Protein 6WQB (pdb70)

Foldseek 3Di:
DKDKDFFQAQDPVRVVLVVVQQVQCCVVQVFFFDDDVVRRHDRHPDRFKMFMDDPRHTFKIKGWDCPDQQEIEMGIGGRPVCPPVCPVVVRCVVCVVVNVVSNHFKYKYKGAPDPCVVVCVVLDWAWDWKKFKKKFQDLDADDDPDDQKDKDWDALVCLVVVVVQCVQFPVVPDPCSVVVVVQRPDVQKTKMWIDGPNHTFWIKMWGDDPQEIEIDPTTGHPVPPDPCRSLSRVSVVSVVVSVVRRRMYIYMDIGRDCPVCCSVVVRRMDGPHMIIMIMDTVVSVVVVSD

Secondary structure (DSSP, 8-state):
-EEEEEESS--HHHHHHHHHHHHHHHHHHSS-----HHHHTS--SS--EEEEEETTEEEEEEEEE--SSSEEEEEEEE-GGG-SSSHHHHHHHHHHHHHHHTT--EEEEEEESSTTHHHHHHTT-EEEEEEEEEEE---PPPP-SS---EEEE--GGGHHHHHHHHHHH-TT---HHHHHHHHTT-TTEEEEEEEETTEEEEEEEEEE-SSEEEEEEEEE-GGG-SSSHHHHHHHHHHHHHHHTT-SEEEEEEEESSGGGGHHHHTTT-EEEEEEEEEEEEHHHHHHHT-

Structure (mmCIF, N/CA/C/O backbone):
data_6WQB
#
_entry.id   6WQB
#
_cell.length_a   170.586
_cell.length_b   36.427
_cell.length_c   59.343
_cell.angle_alpha   90.000
_cell.angle_beta   90.000
_cell.angle_gamma   90.000
#
_symmetry.space_group_name_H-M   'P 21 21 2'
#
loop_
_entity.id
_entity.type
_entity.pdbx_description
1 polymer 'N-terminal acetyltransferase, GNAT family'
2 non-polymer 'ACETYL COENZYME *A'
3 water water
#
loop_
_atom_site.group_PDB
_atom_site.id
_atom_site.type_symbol
_atom_site.label_atom_id
_atom_site.label_alt_id
_atom_site.label_comp_id
_atom_site.label_asym_id
_atom_site.label_entity_id
_atom_site.label_seq_id
_atom_site.pdbx_PDB_ins_code
_atom_site.Cartn_x
_atom_site.Cartn_y
_atom_site.Cartn_z
_atom_site.occupancy
_atom_site.B_iso_or_equiv
_atom_site.auth_seq_id
_atom_site.auth_comp_id
_atom_site.auth_asym_id
_atom_site.auth_a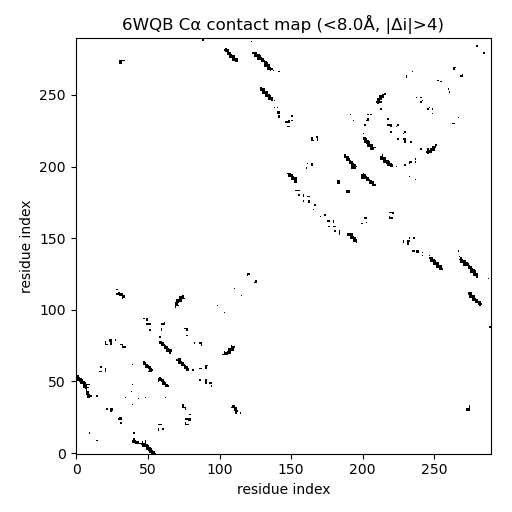tom_id
_atom_site.pdbx_PDB_model_num
ATOM 1 N N . GLN A 1 1 ? 89.21200 44.35200 47.33600 1.000 50.98798 -1 GLN A N 1
ATOM 2 C CA . GLN A 1 1 ? 88.73700 45.49500 46.59900 1.000 51.13623 -1 GLN A CA 1
ATOM 3 C C . GLN A 1 1 ? 87.62700 45.05800 45.60200 1.000 44.78700 -1 GLN A C 1
ATOM 4 O O . GLN A 1 1 ? 86.71200 45.80500 45.37000 1.000 41.37332 -1 GLN A O 1
ATOM 10 N N . GLY A 1 2 ? 87.65200 43.85600 45.01300 1.000 42.30360 0 GLY A N 1
ATOM 11 C CA . GLY A 1 2 ? 86.50000 43.42100 44.22000 1.000 37.13279 0 GLY A CA 1
ATOM 12 C C . GLY A 1 2 ? 86.41400 41.89600 44.43900 1.000 36.18532 0 GLY A C 1
ATOM 13 O O . GLY A 1 2 ? 87.46500 41.27500 44.42500 1.000 38.15396 0 GLY A O 1
ATOM 14 N N . MET A 1 3 ? 85.23900 41.32200 44.67100 1.000 33.65865 1 MET A N 1
ATOM 15 C CA . MET A 1 3 ? 85.15500 39.88200 44.99300 1.000 33.85078 1 MET A CA 1
ATOM 16 C C . MET A 1 3 ? 83.93500 39.31700 44.30000 1.000 30.63426 1 MET A C 1
ATOM 17 O O . MET A 1 3 ? 82.85500 39.91200 44.36200 1.000 28.86546 1 MET A O 1
ATOM 22 N N . ILE A 1 4 ? 84.08000 38.18400 43.61800 1.000 31.57209 2 ILE A N 1
ATOM 23 C CA . ILE A 1 4 ? 82.92200 37.55900 43.00700 1.000 31.52103 2 ILE A CA 1
ATOM 24 C C . ILE A 1 4 ? 82.81100 36.19300 43.63200 1.000 28.80258 2 ILE A C 1
ATOM 25 O O . ILE A 1 4 ? 83.79000 35.44200 43.62700 1.000 30.68003 2 ILE A O 1
ATOM 30 N N . ILE A 1 5 ? 81.65000 35.90700 44.23200 1.000 29.40253 3 ILE A N 1
ATOM 31 C CA . ILE A 1 5 ? 81.37900 34.59300 44.83200 1.000 29.78872 3 ILE A CA 1
ATOM 32 C C . ILE A 1 5 ? 80.31800 33.89100 44.00000 1.000 26.50731 3 ILE A C 1
ATOM 33 O O . ILE A 1 5 ? 79.31300 34.49200 43.65600 1.000 27.91529 3 ILE A O 1
ATOM 38 N N . CYS A 1 6 ? 80.51900 32.60100 43.75700 1.000 27.16920 4 CYS A N 1
ATOM 39 C CA . CYS A 1 6 ? 79.53200 31.78300 43.07000 1.000 35.48672 4 CYS A CA 1
ATOM 40 C C . CYS A 1 6 ? 79.25200 30.60800 44.00700 1.000 32.34004 4 CYS A C 1
ATOM 41 O O . CYS A 1 6 ? 80.18800 29.92600 44.42400 1.000 34.87503 4 CYS A O 1
ATOM 44 N N . ASN A 1 7 ? 77.98900 30.35500 44.34600 1.000 29.61962 5 ASN A N 1
ATOM 45 C CA . ASN A 1 7 ? 77.70200 29.24000 45.23400 1.000 31.14895 5 ASN A CA 1
ATOM 46 C C . ASN A 1 7 ? 76.34500 28.62300 44.87100 1.000 29.24185 5 ASN A C 1
ATOM 47 O O . ASN A 1 7 ? 75.60000 29.14900 44.04400 1.000 25.23883 5 ASN A O 1
ATOM 52 N N . ASN A 1 8 ? 76.02200 27.50600 45.51100 1.000 30.62027 6 ASN A N 1
ATOM 53 C CA . ASN A 1 8 ? 74.75700 26.84600 45.20200 1.000 31.15152 6 ASN A CA 1
ATOM 54 C C . ASN A 1 8 ? 73.73600 27.01400 46.31700 1.000 32.00311 6 ASN A C 1
ATOM 55 O O . ASN A 1 8 ? 72.71700 26.30700 46.33300 1.000 29.89856 6 ASN A O 1
ATOM 60 N N . GLN A 1 9 ? 73.96400 27.96300 47.24200 1.000 29.24454 7 GLN A N 1
ATOM 61 C CA . GLN A 1 9 ? 73.09000 28.14600 48.39100 1.000 28.52965 7 GLN A CA 1
ATOM 62 C C . GLN A 1 9 ? 73.46400 29.44900 49.08000 1.000 30.05263 7 GLN A C 1
ATOM 63 O O . GLN A 1 9 ? 74.61300 29.63100 49.49800 1.000 30.89249 7 GLN A O 1
ATOM 69 N N . ILE A 1 10 ? 72.50000 30.34600 49.17600 1.000 26.23102 8 ILE A N 1
ATOM 70 C CA . ILE A 1 10 ? 72.64500 31.60800 49.88900 1.000 29.45548 8 ILE A CA 1
ATOM 71 C C . ILE A 1 10 ? 72.58700 31.32100 51.38800 1.000 34.18681 8 ILE A C 1
ATOM 72 O O . ILE A 1 10 ? 71.63900 30.68600 51.86400 1.000 33.91328 8 ILE A O 1
ATOM 77 N N . ASP A 1 11 ? 73.58700 31.78700 52.14700 1.000 35.84246 9 ASP A N 1
ATOM 78 C CA . ASP A 1 11 ? 73.53600 31.61700 53.59500 1.000 41.11430 9 ASP A CA 1
ATOM 79 C C . ASP A 1 11 ? 72.83700 32.82300 54.24800 1.000 41.78364 9 ASP A C 1
ATOM 80 O O . ASP A 1 11 ? 72.41700 33.77400 53.57500 1.000 38.08800 9 ASP A O 1
ATOM 85 N N . ASP A 1 12 ? 72.71700 32.80100 55.58300 1.000 44.44648 10 ASP A N 1
ATOM 86 C CA . ASP A 1 12 ? 71.88200 33.79700 56.26700 1.000 46.55720 10 ASP A CA 1
ATOM 87 C C . ASP A 1 12 ? 72.42500 35.21600 56.11500 1.000 44.28408 10 ASP A C 1
ATOM 88 O O . ASP A 1 12 ? 71.64800 36.15400 55.91900 1.000 43.49839 10 ASP A O 1
ATOM 93 N N . ASP A 1 13 ? 73.74600 35.39200 56.25100 1.000 45.20147 11 ASP A N 1
ATOM 94 C CA . ASP A 1 13 ? 74.35600 36.70900 56.09700 1.000 43.08653 11 ASP A CA 1
ATOM 95 C C . ASP A 1 13 ? 74.27700 37.19000 54.65400 1.000 37.00543 11 ASP A C 1
ATOM 96 O O . ASP A 1 13 ? 74.06600 38.37300 54.40500 1.000 36.13221 11 ASP A O 1
ATOM 101 N N . GLN A 1 14 ? 74.41600 36.28800 53.68200 1.000 33.31285 12 GLN A N 1
ATOM 102 C CA . GLN A 1 14 ? 74.23800 36.68900 52.29200 1.000 29.18323 12 GLN A CA 1
ATOM 103 C C . GLN A 1 14 ? 72.80100 37.09900 52.00800 1.000 30.45403 12 GLN A C 1
ATOM 104 O O . GLN A 1 14 ? 72.55800 38.07700 51.26200 1.000 28.85375 12 GLN A O 1
ATOM 110 N N . LEU A 1 15 ? 71.82900 36.34800 52.54000 1.000 29.04895 13 LEU A N 1
ATOM 111 C CA . LEU A 1 15 ? 70.43900 36.68900 52.26300 1.000 31.67606 13 LEU A CA 1
ATOM 112 C C . LEU A 1 15 ? 70.12000 38.09600 52.77000 1.000 30.79797 13 LEU A C 1
ATOM 113 O O . LEU A 1 15 ? 69.43500 38.86100 52.09000 1.000 29.38232 13 LEU A O 1
ATOM 118 N N . LYS A 1 16 ? 70.57700 38.43500 53.96700 1.000 33.81198 14 LYS A N 1
ATOM 119 C CA . LYS A 1 16 ? 70.36300 39.79700 54.47400 1.000 37.05908 14 LYS A CA 1
ATOM 120 C C . LYS A 1 16 ? 71.02900 40.84900 53.58900 1.000 32.98112 14 LYS A C 1
ATOM 121 O O . LYS A 1 16 ? 70.45000 41.91900 53.35100 1.000 31.35055 14 LYS A O 1
ATOM 127 N N . ALA A 1 17 ? 72.23700 40.57200 53.08300 1.000 31.28590 15 ALA A N 1
ATOM 128 C CA . ALA A 1 17 ? 72.89900 41.54000 52.20000 1.000 30.80978 15 ALA A CA 1
ATOM 129 C C . ALA A 1 17 ? 72.14500 41.69900 50.87700 1.000 29.27218 15 ALA A C 1
ATOM 130 O O . ALA A 1 17 ? 72.01000 42.81900 50.35200 1.000 28.07000 15 ALA A O 1
ATOM 132 N N . ILE A 1 18 ? 71.62100 40.59000 50.33400 1.000 25.52468 16 ILE A N 1
ATOM 133 C CA . ILE A 1 18 ? 70.79600 40.62800 49.12300 1.000 23.70331 16 ILE A CA 1
ATOM 134 C C . ILE A 1 18 ? 69.49800 41.38200 49.36500 1.000 26.09374 16 ILE A C 1
ATOM 135 O O . ILE A 1 18 ? 69.07100 42.21200 48.53400 1.000 27.29418 16 ILE A O 1
ATOM 140 N N . GLN A 1 19 ? 68.84800 41.11500 50.50500 1.000 25.05833 17 GLN A N 1
ATOM 141 C CA . GLN A 1 19 ? 67.60400 41.80100 50.81700 1.000 25.69409 17 GLN A CA 1
ATOM 142 C C . GLN A 1 19 ? 67.82000 43.31300 50.94700 1.000 26.64279 17 GLN A C 1
ATOM 143 O O . GLN A 1 19 ? 66.97500 44.10700 50.50200 1.000 28.36245 17 GLN A O 1
ATOM 149 N N . ASP A 1 20 ? 68.93100 43.72000 51.57100 1.000 27.32954 18 ASP A N 1
ATOM 150 C CA . ASP A 1 20 ? 69.21500 45.16100 51.69000 1.000 28.29853 18 ASP A CA 1
ATOM 151 C C . ASP A 1 20 ? 69.49000 45.79700 50.31700 1.000 29.61586 18 ASP A C 1
ATOM 152 O O . ASP A 1 20 ? 69.12100 46.96800 50.07200 1.000 29.60289 18 ASP A O 1
ATOM 157 N N . LEU A 1 21 ? 70.22000 45.09000 49.45200 1.000 27.02732 19 LEU A N 1
ATOM 158 C CA . LEU A 1 21 ? 70.50100 45.59900 48.10800 1.000 26.86192 19 LEU A CA 1
ATOM 159 C C . LEU A 1 21 ? 69.22400 45.69100 47.27400 1.000 24.90759 19 LEU A C 1
ATOM 160 O O . LEU A 1 21 ? 69.02400 46.67400 46.55400 1.000 26.47004 19 LEU A O 1
ATOM 165 N N . ALA A 1 22 ? 68.34500 44.67500 47.35200 1.000 23.51276 20 ALA A N 1
ATOM 166 C CA . ALA A 1 22 ? 67.04300 44.77700 46.70200 1.000 22.40969 20 ALA A CA 1
ATOM 167 C C . ALA A 1 22 ? 66.21300 45.94400 47.23900 1.000 23.94440 20 ALA A C 1
ATOM 168 O O . ALA A 1 22 ? 65.51100 46.62700 46.46500 1.000 24.32362 20 ALA A O 1
ATOM 170 N N . SER A 1 23 ? 66.23500 46.18000 48.55300 1.000 23.71846 21 SER A N 1
ATOM 171 C CA . SER A 1 23 ? 65.48300 47.33500 49.07700 1.000 27.66541 21 SER A CA 1
ATOM 172 C C . SER A 1 23 ? 66.05100 48.65800 48.55200 1.000 27.10369 21 SER A C 1
ATOM 173 O O . SER A 1 23 ? 65.29400 49.60700 48.27800 1.000 28.60758 21 SER A O 1
ATOM 176 N N . LEU A 1 24 ? 67.37100 48.76300 48.45900 1.000 27.06454 22 LEU A N 1
ATOM 177 C CA . LEU A 1 24 ? 67.94400 49.98300 47.88400 1.000 30.62842 22 LEU A CA 1
ATOM 178 C C . LEU A 1 24 ? 67.51000 50.14500 46.43200 1.000 29.76685 22 LEU A C 1
ATOM 179 O O . LEU A 1 24 ? 67.16300 51.25800 46.00000 1.000 30.34393 22 LEU A O 1
ATOM 184 N N . CYS A 1 25 ? 67.51500 49.04400 45.65900 1.000 26.79142 23 CYS A N 1
ATOM 185 C CA . CYS A 1 25 ? 67.00800 49.11500 44.28900 1.000 27.38042 23 CYS A CA 1
ATOM 186 C C . CYS A 1 25 ? 65.53100 49.49700 44.23800 1.000 28.90178 23 CYS A C 1
ATOM 187 O O . CYS A 1 25 ? 65.12300 50.27900 43.37200 1.000 30.30141 23 CYS A O 1
ATOM 190 N N . ARG A 1 26 ? 64.70100 48.90000 45.09700 1.000 25.28640 24 ARG A N 1
ATOM 191 C CA . ARG A 1 26 ? 63.27100 49.22000 45.10500 1.000 26.48966 24 ARG A CA 1
ATOM 192 C C . ARG A 1 26 ? 63.02500 50.71200 45.31200 1.000 29.92999 24 ARG A C 1
ATOM 193 O O . ARG A 1 26 ? 62.10400 51.29300 44.72300 1.000 30.93259 24 ARG A O 1
ATOM 201 N N . GLU A 1 27 ? 63.83900 51.35000 46.14800 1.000 29.68287 25 GLU A N 1
ATOM 202 C CA . GLU A 1 27 ? 63.64800 52.75700 46.45200 1.000 32.17179 25 GLU A CA 1
ATOM 203 C C . GLU A 1 27 ? 63.92500 53.61300 45.22500 1.000 30.14380 25 GLU A C 1
ATOM 204 O O . GLU A 1 27 ? 63.30200 54.67700 45.06100 1.000 32.53920 25 GLU A O 1
ATOM 210 N N . HIS A 1 28 ? 64.86300 53.20300 44.36900 1.000 27.71026 26 HIS A N 1
ATOM 211 C CA . HIS A 1 28 ? 65.18900 54.01100 43.19700 1.000 32.57794 26 HIS A CA 1
ATOM 212 C C . HIS A 1 28 ? 64.42700 53.59900 41.95300 1.000 31.22352 26 HIS A C 1
ATOM 213 O O . HIS A 1 28 ? 64.10800 54.45300 41.12600 1.000 30.85988 26 HIS A O 1
ATOM 220 N N . ASP A 1 29 ? 64.05600 52.33700 41.84800 1.000 26.70426 27 ASP A N 1
ATOM 221 C CA . ASP A 1 29 ? 63.51500 51.77600 40.62400 1.000 27.36964 27 ASP A CA 1
ATOM 222 C C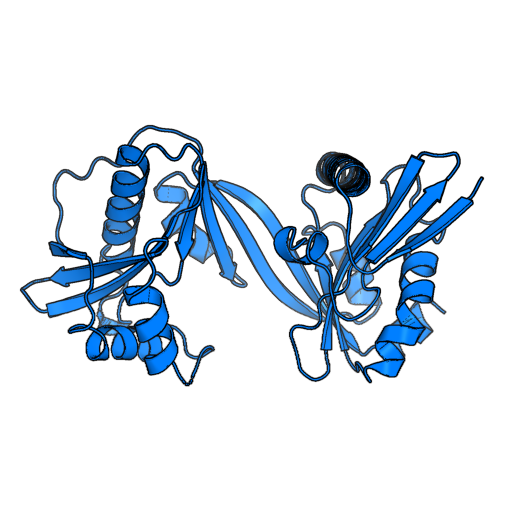 . ASP A 1 29 ? 62.00600 51.59800 40.65900 1.000 29.49907 27 ASP A C 1
ATOM 223 O O . ASP A 1 29 ? 61.40400 51.38700 39.59400 1.000 30.34934 27 ASP A O 1
ATOM 228 N N . GLY A 1 30 ? 61.38400 51.61000 41.84100 1.000 25.08514 28 GLY A N 1
ATOM 229 C CA . GLY A 1 30 ? 59.92900 51.41700 41.92300 1.000 26.78581 28 GLY A CA 1
ATOM 230 C C . GLY A 1 30 ? 59.49800 49.95200 41.98700 1.000 26.42147 28 GLY A C 1
ATOM 231 O O . GLY A 1 30 ? 58.30000 49.68200 41.94300 1.000 27.93318 28 GLY A O 1
ATOM 232 N N . GLY A 1 31 ? 60.42700 49.02300 42.11400 1.000 23.19774 29 GLY A N 1
ATOM 233 C CA . GLY A 1 31 ? 60.11700 47.61000 42.12500 1.000 24.72164 29 GLY A CA 1
ATOM 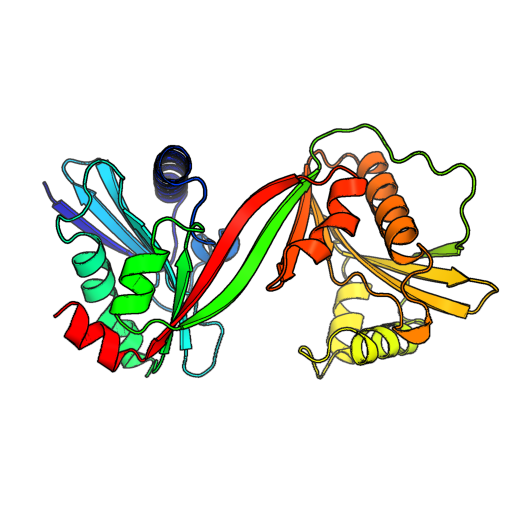234 C C . GLY A 1 31 ? 61.42100 46.85500 41.98900 1.000 24.10044 29 GLY A C 1
ATOM 235 O O . GLY A 1 31 ? 62.50200 47.44700 41.94700 1.000 22.48682 29 GLY A O 1
ATOM 236 N N . THR A 1 32 ? 61.30100 45.53000 41.88200 1.000 22.27058 30 THR A N 1
ATOM 237 C CA . THR A 1 32 ? 62.51200 44.72900 41.74900 1.000 21.18607 30 THR A CA 1
ATOM 238 C C . THR A 1 32 ? 62.21100 43.55400 40.81700 1.000 21.28624 30 THR A C 1
ATOM 239 O O . THR A 1 32 ? 61.03300 43.24700 40.55700 1.000 23.09904 30 THR A O 1
ATOM 243 N N . PRO A 1 33 ? 63.24300 42.85700 40.35900 1.000 19.60418 31 PRO A N 1
ATOM 244 C CA . PRO A 1 33 ? 63.04800 41.51600 39.78300 1.000 18.38464 31 PRO A CA 1
ATOM 245 C C . PRO A 1 33 ? 62.39300 40.57500 40.78100 1.000 21.04196 31 PRO A C 1
ATOM 246 O O . PRO A 1 33 ? 62.30900 40.81900 41.99200 1.000 22.37406 31 PRO A O 1
ATOM 250 N N . THR A 1 34 ? 61.94200 39.42300 40.25800 1.000 18.60212 32 THR A N 1
ATOM 251 C CA . THR A 1 34 ? 61.34300 38.40800 41.11000 1.000 19.92122 32 THR A CA 1
ATOM 252 C C . THR A 1 34 ? 62.40800 37.43200 41.59100 1.000 23.87711 32 THR A C 1
ATOM 253 O O . THR A 1 34 ? 63.07400 36.75900 40.77600 1.000 23.68760 32 THR A O 1
ATOM 257 N N . PHE A 1 35 ? 62.56200 37.33200 42.91200 1.000 23.85197 33 PHE A N 1
ATOM 258 C CA . PHE A 1 35 ? 63.51400 36.40600 43.49100 1.000 23.72760 33 PHE A CA 1
ATOM 259 C C . PHE A 1 35 ? 62.71200 35.29000 44.15400 1.000 29.34905 33 PHE A C 1
ATOM 260 O O . PHE A 1 35 ? 61.61700 35.51400 44.67400 1.000 35.29729 33 PHE A O 1
ATOM 268 N N . TYR A 1 36 ? 63.23700 34.10500 44.13800 1.000 28.33621 34 TYR A N 1
ATOM 269 C CA . TYR A 1 36 ? 62.49600 32.96500 44.71300 1.000 25.80838 34 TYR A CA 1
ATOM 270 C C . TYR A 1 36 ? 63.29500 32.57400 45.96100 1.000 28.33787 34 TYR A C 1
ATOM 271 O O . TYR A 1 36 ? 64.25700 31.81300 45.87600 1.000 26.30309 34 TYR A O 1
ATOM 280 N N . ASN A 1 37 ? 62.96100 33.18900 47.11100 1.000 32.53072 35 ASN A N 1
ATOM 281 C CA . ASN A 1 37 ? 63.83800 33.03600 48.26900 1.000 36.48090 35 ASN A CA 1
ATOM 282 C C . ASN A 1 37 ? 63.94400 31.58500 48.68400 1.000 36.09267 35 ASN A C 1
ATOM 283 O O . ASN A 1 37 ? 65.00900 31.14300 49.12800 1.000 36.69017 35 ASN A O 1
ATOM 288 N N . HIS A 1 38 ? 62.88100 30.80900 48.49700 1.000 37.14019 36 HIS A N 1
ATOM 289 C CA . HIS A 1 38 ? 62.94300 29.41400 48.93100 1.000 41.02699 36 HIS A CA 1
ATOM 290 C C . HIS A 1 38 ? 63.94600 28.62000 48.09700 1.000 38.06500 36 HIS A C 1
ATOM 291 O O . HIS A 1 38 ? 64.56700 27.68800 48.60800 1.000 37.07820 36 HIS A O 1
ATOM 298 N N . LEU A 1 39 ? 64.18500 29.02400 46.84400 1.000 33.64632 37 LEU A N 1
ATOM 299 C CA . LEU A 1 39 ? 65.21600 28.38800 46.02700 1.000 32.24888 37 LEU A CA 1
ATOM 300 C C . LEU A 1 39 ? 66.60700 28.95500 46.33900 1.000 31.19299 37 LEU A C 1
ATOM 301 O O . LEU A 1 39 ? 67.60400 28.21400 46.30200 1.000 34.51896 37 LEU A O 1
ATOM 306 N N . LEU A 1 40 ? 66.70000 30.26700 46.64700 1.000 27.82440 38 LEU A N 1
ATOM 307 C CA . LEU A 1 40 ? 67.99100 30.83600 47.02300 1.000 25.27848 38 LEU A CA 1
ATOM 308 C C . LEU A 1 40 ? 68.61300 30.09500 48.19500 1.000 28.58190 38 LEU A C 1
ATOM 309 O O . LEU A 1 40 ? 69.82800 29.81700 48.20400 1.000 28.30239 38 LEU A O 1
ATOM 314 N N . ILE A 1 41 ? 67.80000 29.73100 49.19800 1.000 31.01148 39 ILE A N 1
ATOM 315 C CA . ILE A 1 41 ? 68.37500 29.18300 50.42100 1.000 33.37496 39 ILE A CA 1
ATOM 316 C C . ILE A 1 41 ? 68.43400 27.66200 50.42300 1.000 36.42963 39 ILE A C 1
ATOM 317 O O . ILE A 1 41 ? 68.93100 27.08100 51.39300 1.000 36.78755 39 ILE A O 1
ATOM 322 N N . GLN A 1 42 ? 67.93900 27.01500 49.37400 1.000 34.95328 40 GLN A N 1
ATOM 323 C CA . GLN A 1 42 ? 68.06300 25.57500 49.18400 1.000 36.43275 40 GLN A CA 1
ATOM 324 C C . GLN A 1 42 ? 69.46300 25.25200 48.66600 1.000 34.95107 40 GLN A C 1
ATOM 325 O O . GLN A 1 42 ? 70.11100 26.10200 48.02400 1.000 35.07859 40 GLN A O 1
ATOM 331 N N . LYS A 1 43 ? 69.93500 24.01900 48.94700 1.000 36.32183 41 LYS A N 1
ATOM 332 C CA . LYS A 1 43 ? 71.18300 23.54200 48.35000 1.000 35.89980 41 LYS A CA 1
ATOM 333 C C . LYS A 1 43 ? 70.85200 23.05800 46.95000 1.000 36.88157 41 LYS A C 1
ATOM 334 O O . LYS A 1 43 ? 70.36100 21.94000 46.77600 1.000 38.99019 41 LYS A O 1
ATOM 340 N N . ARG A 1 44 ? 71.16600 23.84400 45.96100 1.000 34.48234 42 ARG A N 1
ATOM 341 C CA . ARG A 1 44 ? 70.76200 23.51600 44.60500 1.000 32.56036 42 ARG A CA 1
ATOM 342 C C . ARG A 1 44 ? 71.83600 22.69600 43.87600 1.000 33.60775 42 ARG A C 1
ATOM 343 O O . ARG A 1 44 ? 73.00300 22.65100 44.29700 1.000 35.82530 42 ARG A O 1
ATOM 351 N N . PRO A 1 45 ? 71.45700 21.95900 42.81100 1.000 34.48883 43 PRO A N 1
ATOM 352 C CA . PRO A 1 45 ? 72.43600 21.05100 42.16400 1.000 42.96381 43 PRO A CA 1
ATOM 353 C C . PRO A 1 45 ? 73.65500 21.74800 41.57300 1.000 43.07409 43 PRO A C 1
ATOM 354 O O . PRO A 1 45 ? 74.70900 21.11100 41.49400 1.000 41.48917 43 PRO A O 1
ATOM 358 N N . THR A 1 46 ? 73.52800 22.99300 41.09000 1.000 34.48034 44 THR A N 1
ATOM 359 C CA . THR A 1 46 ? 74.62900 23.74200 40.49300 1.000 32.91418 44 THR A CA 1
ATOM 360 C C . THR A 1 46 ? 74.78100 25.09900 41.18100 1.000 30.73957 44 THR A C 1
ATOM 361 O O . THR A 1 46 ? 73.91700 25.54500 41.94700 1.000 30.12542 44 THR A O 1
ATOM 365 N N . GLU A 1 47 ? 75.92200 25.75600 40.93700 1.000 30.69235 45 GLU A N 1
ATOM 366 C CA . GLU A 1 47 ? 76.22500 27.05400 41.56300 1.000 30.09842 45 GLU A CA 1
ATOM 367 C C . GLU A 1 47 ? 75.50400 28.17300 40.81100 1.000 31.99066 45 GLU A C 1
ATOM 368 O O . GLU A 1 47 ? 76.07700 28.86900 39.94800 1.000 31.07856 45 GLU A O 1
ATOM 374 N N . ASN A 1 48 ? 74.22800 28.37100 41.18900 1.000 26.31225 46 ASN A N 1
ATOM 375 C CA . ASN A 1 48 ? 73.31600 29.24100 40.44200 1.000 25.46817 46 ASN A CA 1
ATOM 376 C C . ASN A 1 48 ? 73.33100 30.67900 40.94200 1.000 26.63450 46 ASN A C 1
ATOM 377 O O . ASN A 1 48 ? 72.65200 31.53900 40.35300 1.000 24.16398 46 ASN A O 1
ATOM 382 N N . ASN A 1 49 ? 74.03300 30.96300 42.03400 1.000 22.89588 47 ASN A N 1
ATOM 383 C CA . ASN A 1 49 ? 73.99700 32.31800 42.62600 1.000 20.64105 47 ASN A CA 1
ATOM 384 C C . ASN A 1 49 ? 75.33500 32.99800 42.40600 1.000 22.70176 47 ASN A C 1
ATOM 385 O O . ASN A 1 49 ? 76.37300 32.35800 42.59700 1.000 25.45896 47 ASN A O 1
ATOM 390 N N . VAL A 1 50 ? 75.32000 34.29300 42.06400 1.000 24.25730 48 VAL A N 1
ATOM 391 C CA . VAL A 1 50 ? 76.56800 35.04300 41.86900 1.000 25.76845 48 VAL A CA 1
ATOM 392 C C . VAL A 1 50 ? 76.46000 36.31800 42.67600 1.000 24.36760 48 VAL A C 1
ATOM 393 O O . VAL A 1 50 ? 75.49700 37.07300 42.51100 1.000 22.63270 48 VAL A O 1
ATOM 397 N N . LEU A 1 51 ? 77.39800 36.51400 43.59800 1.000 25.12946 49 LEU A N 1
ATOM 398 C CA . LEU A 1 51 ? 77.49300 37.75100 44.39100 1.000 25.10963 49 LEU A CA 1
ATOM 399 C C . LEU A 1 51 ? 78.70300 38.59100 43.98200 1.000 25.09857 49 LEU A C 1
ATOM 400 O O . LEU A 1 51 ? 79.81900 38.07300 43.90500 1.000 24.59984 49 LEU A O 1
ATOM 405 N N . TYR A 1 52 ? 78.50700 39.92000 43.82800 1.000 25.37753 50 TYR A N 1
ATOM 406 C CA . TYR A 1 52 ? 79.60700 40.81800 43.50600 1.000 26.89910 50 TYR A CA 1
ATOM 407 C C . TYR A 1 52 ? 79.75800 41.83600 44.63000 1.000 26.79931 50 TYR A C 1
ATOM 408 O O . TYR A 1 52 ? 78.82100 42.61300 44.91500 1.000 24.82526 50 TYR A O 1
ATOM 417 N N . PHE A 1 53 ? 80.96200 41.88800 45.21100 1.000 29.44498 51 PHE A N 1
ATOM 418 C CA . PHE A 1 53 ? 81.31000 42.79500 46.29400 1.000 31.57394 51 PHE A CA 1
ATOM 419 C C . PHE A 1 53 ? 82.41100 43.73100 45.83200 1.000 33.89038 51 PHE A C 1
ATOM 420 O O . PHE A 1 53 ? 83.30300 43.34400 45.06600 1.000 31.17850 51 PHE A O 1
ATOM 428 N N . GLN A 1 54 ? 82.38600 44.95900 46.36000 1.000 33.77417 52 GLN A N 1
ATOM 429 C CA . GLN A 1 54 ? 83.46800 45.90300 46.18900 1.000 38.93494 52 GLN A CA 1
ATOM 430 C C . GLN A 1 54 ? 83.72000 46.50700 47.55600 1.000 39.71668 52 GLN A C 1
ATOM 431 O O . GLN A 1 54 ? 82.77200 46.96700 48.20100 1.000 36.10128 52 GLN A O 1
ATOM 437 N N . ASP A 1 55 ? 84.97500 46.47500 47.99800 1.000 42.40202 53 ASP A N 1
ATOM 438 C CA . ASP A 1 55 ? 85.36900 47.04800 49.28200 1.000 49.82915 53 ASP A CA 1
ATOM 439 C C . ASP A 1 55 ? 84.39000 46.62500 50.37400 1.000 51.00946 53 ASP A C 1
ATOM 440 O O . ASP A 1 55 ? 83.88400 47.45700 51.13000 1.000 50.32126 53 ASP A O 1
ATOM 445 N N . ASN A 1 56 ? 84.04700 45.33000 50.38200 1.000 48.85384 54 ASN A N 1
ATOM 446 C CA . ASN A 1 56 ? 83.19800 44.70500 51.40000 1.000 52.61570 54 ASN A CA 1
ATOM 447 C C . ASN A 1 56 ? 81.70600 45.02600 51.29400 1.000 47.37622 54 ASN A C 1
ATOM 448 O O . ASN A 1 56 ? 80.95200 44.65000 52.20000 1.000 49.28914 54 ASN A O 1
ATOM 453 N N . GLN A 1 57 ? 81.24600 45.71700 50.24700 1.000 40.69873 55 GLN A N 1
ATOM 454 C CA . GLN A 1 57 ? 79.82800 46.02500 50.08300 1.000 37.64365 55 GLN A CA 1
ATOM 455 C C . GLN A 1 57 ? 79.27000 45.15600 48.96400 1.000 32.41838 55 GLN A C 1
ATOM 456 O O . GLN A 1 57 ? 79.88000 45.05900 47.90900 1.000 30.63388 55 GLN A O 1
ATOM 462 N N . LEU A 1 58 ? 78.08700 44.57400 49.15700 1.000 31.08190 56 LEU A N 1
ATOM 463 C CA . LEU A 1 58 ? 77.45800 43.85700 48.04900 1.000 29.59856 56 LEU A CA 1
ATOM 464 C C . LEU A 1 58 ? 76.89700 44.86300 47.04600 1.000 30.98664 56 LEU A C 1
ATOM 465 O O . LEU A 1 58 ? 75.96500 45.61300 47.37000 1.000 30.59332 56 LEU A O 1
ATOM 470 N N . LEU A 1 59 ? 77.43100 44.86400 45.81700 1.000 30.23628 57 LEU A N 1
ATOM 471 C CA . LEU A 1 59 ? 76.94100 45.79500 44.79900 1.000 30.08303 57 LEU A CA 1
ATOM 472 C C . LEU A 1 59 ? 76.18100 45.11200 43.68700 1.000 26.37415 57 LEU A C 1
ATOM 473 O O . LEU A 1 59 ? 75.50400 45.80100 42.93100 1.000 25.93891 57 LEU A O 1
ATOM 478 N N . GLY A 1 60 ? 76.26200 43.78200 43.55800 1.000 21.66458 58 GLY A N 1
ATOM 479 C CA . GLY A 1 60 ? 75.52200 43.11000 42.50700 1.000 19.76847 58 GLY A CA 1
ATOM 480 C C . GLY A 1 60 ? 75.12800 41.71000 42.94800 1.000 21.24755 58 GLY A C 1
ATOM 481 O O . GLY A 1 60 ? 75.82300 41.07100 43.75400 1.000 23.17042 58 GLY A O 1
ATOM 482 N N . PHE A 1 61 ? 73.98000 41.24900 42.45000 1.000 19.67470 59 PHE A N 1
ATOM 483 C CA . PHE A 1 61 ? 73.54300 39.88300 42.72600 1.000 19.62475 59 PHE A CA 1
ATOM 484 C C . PHE A 1 61 ? 72.82000 39.35000 41.50300 1.000 19.84837 59 PHE A C 1
ATOM 485 O O . PHE A 1 61 ? 71.97300 40.05000 40.93200 1.000 19.90696 59 PHE A O 1
ATOM 493 N N . LEU A 1 62 ? 73.15700 38.13000 41.09000 1.000 20.76061 60 LEU A N 1
ATOM 494 C CA . LEU A 1 62 ? 72.40900 37.40500 40.06800 1.000 22.36569 60 LEU A CA 1
ATOM 495 C C . LEU A 1 62 ? 72.03800 36.01600 40.55600 1.000 22.14050 60 LEU A C 1
ATOM 496 O O . LEU A 1 62 ? 72.84200 35.33000 41.20200 1.000 21.80141 60 LEU A O 1
ATOM 501 N N . SER A 1 63 ? 70.84300 35.55900 40.19500 1.000 17.13790 61 SER A N 1
ATOM 502 C CA . SER A 1 63 ? 70.55800 34.13800 40.36500 1.000 17.48231 61 SER A CA 1
ATOM 503 C C . SER A 1 63 ? 69.80800 33.63000 39.15200 1.000 22.68344 61 SER A C 1
ATOM 504 O O . SER A 1 63 ? 69.06600 34.37600 38.50700 1.000 21.84096 61 SER A O 1
ATOM 507 N N . VAL A 1 64 ? 70.02400 32.36400 38.82200 1.000 23.11244 62 VAL A N 1
ATOM 508 C CA A VAL A 1 64 ? 69.32300 31.72500 37.71700 0.500 23.70730 62 VAL A CA 1
ATOM 509 C CA B VAL A 1 64 ? 69.29800 31.74000 37.72100 0.500 23.68340 62 VAL A CA 1
ATOM 510 C C . VAL A 1 64 ? 68.43900 30.62100 38.27700 1.000 25.25558 62 VAL A C 1
ATOM 511 O O . VAL A 1 64 ? 68.80400 29.94700 39.24800 1.000 25.38127 62 VAL A O 1
ATOM 518 N N . TYR A 1 65 ? 67.27900 30.40700 37.63500 1.000 25.84393 63 TYR A N 1
ATOM 519 C CA . TYR A 1 65 ? 66.35000 29.35300 38.03500 1.000 25.73004 63 TYR A CA 1
ATOM 520 C C . TYR A 1 65 ? 65.98600 28.51200 36.82100 1.000 28.55310 63 TYR A C 1
ATOM 521 O O . TYR A 1 65 ? 65.48300 29.05000 35.82600 1.000 28.95584 63 TYR A O 1
ATOM 530 N N . PHE A 1 66 ? 66.24800 27.19800 36.87600 1.000 30.82932 64 PHE A N 1
ATOM 531 C CA . PHE A 1 66 ? 66.04600 26.35200 35.68800 1.000 32.82360 64 PHE A CA 1
ATOM 532 C C . PHE A 1 66 ? 64.63700 25.76300 35.65500 1.000 36.67998 64 PHE A C 1
ATOM 533 O O . PHE A 1 66 ? 64.40200 24.57300 35.85900 1.000 41.04691 64 PHE A O 1
ATOM 541 N N . PHE A 1 67 ? 63.68300 26.63900 35.29000 1.000 38.26615 65 PHE A N 1
ATOM 542 C CA . PHE A 1 67 ? 62.27400 26.25000 35.29600 1.000 41.75546 65 PHE A CA 1
ATOM 543 C C . PHE A 1 67 ? 61.86100 25.51000 34.03300 1.000 44.94956 65 PHE A C 1
ATOM 544 O O . PHE A 1 67 ? 60.88200 24.75300 34.06700 1.000 48.77357 65 PHE A O 1
ATOM 552 N N . TYR A 1 68 ? 62.55400 25.72600 32.92000 1.000 45.39768 66 TYR A N 1
ATOM 553 C CA . TYR A 1 68 ? 62.10200 25.16700 31.65100 1.000 49.45878 66 TYR A CA 1
ATOM 554 C C . TYR A 1 68 ? 63.20400 24.35400 31.00000 1.000 53.48446 66 TYR A C 1
ATOM 555 O O . TYR A 1 68 ? 64.34900 24.30800 31.45400 1.000 51.97073 66 TYR A O 1
ATOM 564 N N . GLU A 1 69 ? 62.80700 23.58800 29.98700 1.000 58.36250 67 GLU A N 1
ATOM 565 C CA . GLU A 1 69 ? 63.70700 22.65500 29.30600 1.000 64.44289 67 GLU A CA 1
ATOM 566 C C . GLU A 1 69 ? 64.90300 23.27500 28.60100 1.000 60.69849 67 GLU A C 1
ATOM 567 O O . GLU A 1 69 ? 66.01300 22.74900 28.66900 1.000 61.47641 67 GLU A O 1
ATOM 573 N N . ASP A 1 70 ? 64.67700 24.39100 27.92600 1.000 56.23762 68 ASP A N 1
ATOM 574 C CA . ASP A 1 70 ? 65.75500 25.06200 27.20600 1.000 53.38668 68 ASP A CA 1
ATOM 575 C C . ASP A 1 70 ? 65.81700 26.55700 27.48400 1.000 48.77667 68 ASP A C 1
ATOM 576 O O . ASP A 1 70 ? 66.40400 27.30800 26.69900 1.000 48.41636 68 ASP A O 1
ATOM 581 N N . ALA A 1 71 ? 65.25200 26.99300 28.59500 1.000 44.43075 69 ALA A N 1
ATOM 582 C CA . ALA A 1 71 ? 65.31200 28.38300 28.98200 1.000 40.90993 69 ALA A CA 1
ATOM 583 C C . ALA A 1 71 ? 65.39700 28.45200 30.49900 1.000 38.06098 69 ALA A C 1
ATOM 584 O O . ALA A 1 71 ? 65.02500 27.52000 31.21200 1.000 38.00820 69 ALA A O 1
ATOM 586 N N . CYS A 1 72 ? 65.86600 29.57700 30.98700 1.000 34.20559 70 CYS A N 1
ATOM 587 C CA . CYS A 1 72 ? 65.86200 29.81100 32.41700 1.000 33.09799 70 CYS A CA 1
ATOM 588 C C . CYS A 1 72 ? 65.56200 31.26500 32.67700 1.000 30.57775 70 CYS A C 1
ATOM 589 O O . CYS A 1 72 ? 65.78700 32.13200 31.83200 1.000 33.75592 70 CYS A O 1
ATOM 592 N N . GLU A 1 73 ? 65.15000 31.50500 33.91900 1.000 26.02280 71 GLU A N 1
ATOM 593 C CA . GLU A 1 73 ? 64.78600 32.80500 34.42600 1.000 26.99474 71 GLU A CA 1
ATOM 594 C C . GLU A 1 73 ? 65.95800 33.36500 35.21700 1.000 26.65735 71 GLU A C 1
ATOM 595 O O . GLU A 1 73 ? 66.65500 32.63200 35.92900 1.000 25.40763 71 GLU A O 1
ATOM 601 N N . VAL A 1 74 ? 66.20900 34.64700 35.05100 1.000 23.95939 72 VAL A N 1
ATOM 602 C CA . VAL A 1 74 ? 67.36800 35.28200 35.65700 1.000 25.56163 72 VAL A CA 1
ATOM 603 C C . VAL A 1 74 ? 66.88600 36.48600 36.47100 1.000 24.06380 72 VAL A C 1
ATOM 604 O O . VAL A 1 74 ? 66.18100 37.34700 35.94700 1.000 23.80452 72 VAL A O 1
ATOM 608 N N . SER A 1 75 ? 67.27800 36.55600 37.73600 1.000 21.16664 73 SER A N 1
ATOM 609 C CA . SER A 1 75 ? 66.98500 37.73800 38.56200 1.000 21.65940 73 SER A CA 1
ATOM 610 C C . SER A 1 75 ? 68.31900 38.42800 38.86500 1.000 22.69662 73 SER A C 1
ATOM 611 O O . SER A 1 75 ? 69.21100 37.82200 39.45000 1.000 22.57734 73 SER A O 1
ATOM 614 N N . LEU A 1 76 ? 68.44400 39.70600 38.51800 1.000 21.21542 74 LEU A N 1
ATOM 615 C CA . LEU A 1 76 ? 69.73200 40.37800 38.51500 1.000 19.70201 74 LEU A CA 1
ATOM 616 C C . LEU A 1 76 ? 69.49400 41.79100 39.02300 1.000 20.54447 74 LEU A C 1
ATOM 617 O O . LEU A 1 76 ? 68.60700 42.46600 38.49300 1.000 21.45107 74 LEU A O 1
ATOM 622 N N . ILE A 1 77 ? 70.29300 42.22400 40.01400 1.000 19.94933 75 ILE A N 1
ATOM 623 C CA . ILE A 1 77 ? 70.22700 43.61400 40.54100 1.000 19.69949 75 ILE A CA 1
ATOM 624 C C . ILE A 1 77 ? 71.63300 44.14300 40.75300 1.000 20.72436 75 ILE A C 1
ATOM 625 O O . ILE A 1 77 ? 72.53500 43.41100 41.19400 1.000 21.53112 75 ILE A O 1
ATOM 630 N N . VAL A 1 78 ? 71.81700 45.43900 40.45000 1.000 21.07519 76 VAL A N 1
ATOM 631 C CA . VAL A 1 78 ? 73.05400 46.15900 40.69600 1.000 23.37183 76 VAL A CA 1
ATOM 632 C C . VAL A 1 78 ? 72.71500 47.41600 41.47900 1.000 24.82064 76 VAL A C 1
ATOM 633 O O . VAL A 1 78 ? 71.74300 48.12800 41.16000 1.000 24.65435 76 VAL A O 1
ATOM 637 N N . SER A 1 79 ? 73.51900 47.71400 42.47900 1.000 23.28607 77 SER A N 1
ATOM 638 C CA . SER A 1 79 ? 73.30800 48.95000 43.26100 1.000 25.88623 77 SER A CA 1
ATOM 639 C C . SER A 1 79 ? 73.07200 50.18900 42.37300 1.000 27.95707 77 SER A C 1
ATOM 640 O O . SER A 1 79 ? 73.87800 50.47200 41.48000 1.000 27.21829 77 SER A O 1
ATOM 643 N N . PRO A 1 80 ? 72.01700 50.98200 42.63200 1.000 29.17664 78 PRO A N 1
ATOM 644 C CA . PRO A 1 80 ? 71.80000 52.21000 41.83600 1.000 31.52996 78 PRO A CA 1
ATOM 645 C C . PRO A 1 80 ? 72.98600 53.16400 41.82700 1.000 33.79703 78 PRO A C 1
ATOM 646 O O . PRO A 1 80 ? 73.09400 54.03800 40.93600 1.000 34.44855 78 PRO A O 1
ATOM 650 N N . LEU A 1 81 ? 73.82800 53.09100 42.84100 1.000 28.43753 79 LEU A N 1
ATOM 651 C CA . LEU A 1 81 ? 74.95600 53.99900 42.98800 1.000 31.83754 79 LEU A CA 1
ATOM 652 C C . LEU A 1 81 ? 76.17400 53.56600 42.18600 1.000 34.68651 79 LEU A C 1
ATOM 653 O O . LEU A 1 81 ? 77.19800 54.26500 42.21300 1.000 34.07999 79 LEU A O 1
ATOM 658 N N . HIS A 1 82 ? 76.10100 52.41800 41.50900 1.000 36.69260 80 HIS A N 1
ATOM 659 C CA . HIS A 1 82 ? 77.25800 51.83500 40.84100 1.000 36.03547 80 HIS A CA 1
ATOM 660 C C . HIS A 1 82 ? 76.88900 51.25000 39.49200 1.000 34.86016 80 HIS A C 1
ATOM 661 O O . HIS A 1 82 ? 77.47000 50.23500 39.08400 1.000 34.39993 80 HIS A O 1
ATOM 668 N N . ARG A 1 83 ? 75.94100 51.86200 38.78900 1.000 33.98390 81 ARG A N 1
ATOM 669 C CA . ARG 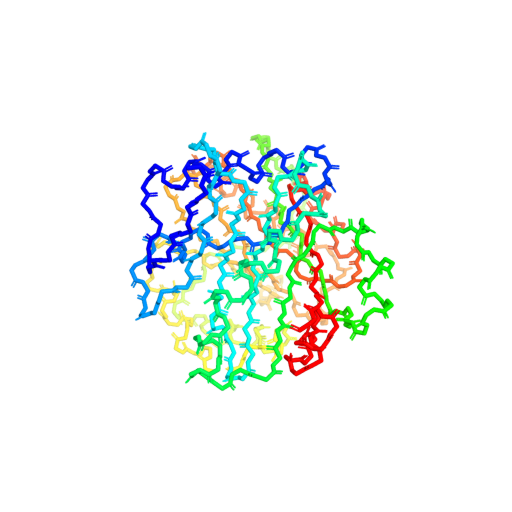A 1 83 ? 75.42900 51.33200 37.53200 1.000 34.34232 81 ARG A CA 1
ATOM 670 C C . ARG A 1 83 ? 76.22500 51.85200 36.34700 1.000 35.91079 81 ARG A C 1
ATOM 671 O O . ARG A 1 83 ? 76.93100 52.85800 36.44000 1.000 37.56916 81 ARG A O 1
ATOM 679 N N . ARG A 1 84 ? 76.08000 51.16500 35.21200 1.000 32.47450 82 ARG A N 1
ATOM 680 C CA . ARG A 1 84 ? 76.84000 51.47800 33.98200 1.000 37.25258 82 ARG A CA 1
ATOM 681 C C . ARG A 1 84 ? 78.34500 51.41100 34.21100 1.000 39.30459 82 ARG A C 1
ATOM 682 O O . ARG A 1 84 ? 79.11700 52.20700 33.64100 1.000 40.00183 82 ARG A O 1
ATOM 690 N N . GLN A 1 85 ? 78.76100 50.48000 35.07600 1.000 36.82622 83 GLN A N 1
ATOM 691 C CA . GLN A 1 85 ? 80.16700 50.18900 35.33500 1.000 38.48767 83 GLN A CA 1
ATOM 692 C C . GLN A 1 85 ? 80.51900 48.76300 34.92300 1.000 39.24527 83 GLN A C 1
ATOM 693 O O . GLN A 1 85 ? 81.65800 48.32700 35.17300 1.000 38.43265 83 GLN A O 1
ATOM 699 N N . GLY A 1 86 ? 79.57000 48.03400 34.32700 1.000 33.00910 84 GLY A N 1
ATOM 700 C CA . GLY A 1 86 ? 79.80100 46.69400 33.83000 1.000 37.08232 84 GLY A CA 1
ATOM 701 C C . GLY A 1 86 ? 79.63800 45.60200 34.86300 1.000 37.63801 84 GLY A C 1
ATOM 702 O O . GLY A 1 86 ? 80.05700 44.45800 34.60300 1.000 35.48630 84 GLY A O 1
ATOM 703 N N . ILE A 1 87 ? 79.02900 45.91200 36.02100 1.000 33.24461 85 ILE A N 1
ATOM 704 C CA . ILE A 1 87 ? 78.80100 44.86200 37.03400 1.000 31.24877 85 ILE A CA 1
ATOM 705 C C . ILE A 1 87 ? 77.83700 43.79600 36.52100 1.000 30.35156 85 ILE A C 1
ATOM 706 O O . ILE A 1 87 ? 78.06600 42.58800 36.71300 1.000 28.14253 85 ILE A O 1
ATOM 711 N N . ALA A 1 88 ? 76.74500 44.19500 35.85400 1.000 26.95942 86 ALA A N 1
ATOM 712 C CA . ALA A 1 88 ? 75.84900 43.14500 35.34000 1.000 27.59500 86 ALA A CA 1
ATOM 713 C C . ALA A 1 88 ? 76.53600 42.30200 34.27400 1.000 31.76288 86 ALA A C 1
ATOM 714 O O . ALA A 1 88 ? 76.32400 41.07500 34.20000 1.000 28.57415 86 ALA A O 1
ATOM 716 N N . LYS A 1 89 ? 77.35300 42.93500 33.42700 1.000 32.94308 87 LYS A N 1
ATOM 717 C CA . LYS A 1 89 ? 78.13000 42.15700 32.46500 1.000 34.23073 87 LYS A CA 1
ATOM 718 C C . LYS A 1 89 ? 79.05500 41.16300 33.16000 1.000 36.27240 87 LYS A C 1
ATOM 719 O O . LYS A 1 89 ? 79.24000 40.03100 32.66900 1.000 36.46958 87 LYS A O 1
ATOM 725 N N . GLN A 1 90 ? 79.65100 41.55800 34.29800 1.000 36.24596 88 GLN A N 1
ATOM 726 C CA . GLN A 1 90 ? 80.51300 40.62500 35.03000 1.000 34.40973 88 GLN A CA 1
ATOM 727 C C . GLN A 1 90 ? 79.69400 39.48100 35.59600 1.000 32.89743 88 GLN A C 1
ATOM 728 O O . GLN A 1 90 ? 80.10300 38.31300 35.50600 1.000 34.87757 88 GLN A O 1
ATOM 734 N N . LEU A 1 91 ? 78.53300 39.79500 36.17500 1.000 31.30186 89 LEU A N 1
ATOM 735 C CA . LEU A 1 91 ? 77.68800 38.74000 36.73100 1.000 28.18703 89 LEU A CA 1
ATOM 736 C C . LEU A 1 91 ? 77.26000 37.75200 35.64400 1.000 29.80361 89 LEU A C 1
ATOM 737 O O . LEU A 1 91 ? 77.33400 36.53000 35.83600 1.000 28.07672 89 LEU A O 1
ATOM 742 N N . LEU A 1 92 ? 76.79600 38.26600 34.50500 1.000 30.61705 90 LEU A N 1
ATOM 743 C CA . LEU A 1 92 ? 76.35100 37.39400 33.41500 1.000 31.12143 90 LEU A CA 1
ATOM 744 C C . LEU A 1 92 ? 77.50300 36.58600 32.84800 1.000 33.10453 90 LEU A C 1
ATOM 745 O O . LEU A 1 92 ? 77.33000 35.41400 32.46800 1.000 33.36037 90 LEU A O 1
ATOM 750 N N . GLN A 1 93 ? 78.68600 37.20700 32.74900 1.000 33.78611 91 GLN A N 1
ATOM 751 C CA . GLN A 1 93 ? 79.84100 36.49200 32.23500 1.000 38.19941 91 GLN A CA 1
ATOM 752 C C . GLN A 1 93 ? 80.21400 35.34000 33.16000 1.000 37.55518 91 GLN A C 1
ATOM 753 O O . GLN A 1 93 ? 80.68000 34.29500 32.69700 1.000 37.48090 91 GLN A O 1
ATOM 759 N N . THR A 1 94 ? 79.97100 35.50200 34.45900 1.000 36.46193 92 THR A N 1
ATOM 760 C CA . THR A 1 94 ? 80.34900 34.47900 35.43200 1.000 33.29965 92 THR A CA 1
ATOM 761 C C . THR A 1 94 ? 79.42000 33.26700 35.34800 1.000 32.31602 92 THR A C 1
ATOM 762 O O . THR A 1 94 ? 79.88300 32.11800 35.38800 1.000 32.13130 92 THR A O 1
ATOM 766 N N . ILE A 1 95 ? 78.11600 33.50100 35.14500 1.000 32.07973 93 ILE A N 1
ATOM 767 C CA . ILE A 1 95 ? 77.16800 32.38900 35.08500 1.000 31.49186 93 ILE A CA 1
ATOM 768 C C . ILE A 1 95 ? 77.13900 31.74500 33.70800 1.000 35.01253 93 ILE A C 1
ATOM 769 O O . ILE A 1 95 ? 76.63200 30.62700 33.56500 1.000 36.02091 93 ILE A O 1
ATOM 774 N N . MET A 1 96 ? 77.73700 32.38300 32.70700 1.000 35.38273 94 MET A N 1
ATOM 775 C CA . MET A 1 96 ? 77.60800 31.90400 31.33500 1.000 41.57754 94 MET A CA 1
ATOM 776 C C . MET A 1 96 ? 78.09200 30.46300 31.14300 1.000 46.29870 94 MET A C 1
ATOM 777 O O . MET A 1 96 ? 77.38400 29.69000 30.46600 1.000 50.77523 94 MET A O 1
ATOM 782 N N . PRO A 1 97 ? 79.24300 30.02900 31.68600 1.000 45.76268 95 PRO A N 1
ATOM 783 C CA . PRO A 1 97 ? 79.63500 28.62500 31.47000 1.000 47.06759 95 PRO A CA 1
ATOM 784 C C . PRO A 1 97 ? 78.58600 27.62800 31.91300 1.000 44.82127 95 PRO A C 1
ATOM 785 O O . PRO A 1 97 ? 78.47000 26.54800 31.30000 1.000 44.57350 95 PRO A O 1
ATOM 789 N N . LEU A 1 98 ? 77.87300 27.92200 33.00100 1.000 40.35748 96 LEU A N 1
ATOM 790 C CA . LEU A 1 98 ? 76.80700 27.02800 33.44700 1.000 40.89605 96 LEU A CA 1
ATOM 791 C C . LEU A 1 98 ? 75.63100 27.04400 32.47700 1.000 41.85581 96 LEU A C 1
ATOM 792 O O . LEU A 1 98 ? 75.06600 25.99300 32.15500 1.000 42.09698 96 LEU A O 1
ATOM 797 N N . LEU A 1 99 ? 75.21600 28.23500 32.02400 1.000 38.88657 97 LEU A N 1
ATOM 798 C CA . LEU A 1 99 ? 74.14200 28.27500 31.03700 1.000 40.06012 97 LEU A CA 1
ATOM 799 C C . LEU A 1 99 ? 74.50100 27.45200 29.81000 1.000 45.35794 97 LEU A C 1
ATOM 800 O O . LEU A 1 99 ? 73.65500 26.74900 29.23700 1.000 46.80620 97 LEU A O 1
ATOM 805 N N . THR A 1 100 ? 75.76700 27.49900 29.41700 1.000 48.30956 98 THR A N 1
ATOM 806 C CA . THR A 1 100 ? 76.21000 26.71300 28.27200 1.000 51.83266 98 THR A CA 1
ATOM 807 C C . THR A 1 100 ? 76.16900 25.21700 28.58600 1.000 54.94207 98 THR A C 1
ATOM 808 O O . THR A 1 100 ? 75.59100 24.43300 27.82600 1.000 53.26343 98 THR A O 1
ATOM 812 N N . ALA A 1 101 ? 76.72500 24.82000 29.73700 1.000 55.47182 99 ALA A N 1
ATOM 813 C CA . ALA A 1 101 ? 76.72100 23.41800 30.14300 1.000 57.58080 99 ALA A CA 1
ATOM 814 C C . ALA A 1 101 ? 75.31200 22.83900 30.22300 1.000 55.34212 99 ALA A C 1
ATOM 815 O O . ALA A 1 101 ? 75.14800 21.62400 30.07800 1.000 57.12295 99 ALA A O 1
ATOM 817 N N . LYS A 1 102 ? 74.29700 23.67400 30.43300 1.000 51.71974 100 LYS A N 1
ATOM 818 C CA . LYS A 1 102 ? 72.91200 23.21800 30.42200 1.000 53.34568 100 LYS A CA 1
ATOM 819 C C . LYS A 1 102 ? 72.23200 23.41300 29.06400 1.000 53.89876 100 LYS A C 1
ATOM 820 O O . LYS A 1 102 ? 71.04500 23.10200 28.93700 1.000 51.79767 100 LYS A O 1
ATOM 826 N N . GLU A 1 103 ? 72.96100 23.92100 28.06600 1.000 51.31233 101 GLU A N 1
ATOM 827 C CA . GLU A 1 103 ? 72.44900 24.20400 26.71700 1.000 55.68330 101 GLU A CA 1
ATOM 828 C C . GLU A 1 103 ? 71.17200 25.04900 26.75400 1.000 53.49243 101 GLU A C 1
ATOM 829 O O . GLU A 1 103 ? 70.17300 24.76900 26.08200 1.000 52.74148 101 GLU A O 1
ATOM 835 N N . MET A 1 104 ? 71.20900 26.11200 27.55700 1.000 51.86378 102 MET A N 1
ATOM 836 C CA . MET A 1 104 ? 70.13800 27.10000 27.49600 1.000 46.50042 102 MET A CA 1
ATOM 837 C C . MET A 1 104 ? 70.16800 27.82200 26.14700 1.000 45.73776 102 MET A C 1
ATOM 838 O O . MET A 1 104 ? 71.22800 28.22500 25.66600 1.000 46.88354 102 MET A O 1
ATOM 843 N N . THR A 1 105 ? 68.99400 28.01600 25.54500 1.000 45.18920 103 THR A N 1
ATOM 844 C CA . THR A 1 105 ? 68.93300 28.80400 24.31800 1.000 46.61429 103 THR A CA 1
ATOM 845 C C . THR A 1 105 ? 68.28500 30.17700 24.50300 1.000 43.25492 103 THR A C 1
ATOM 846 O O . THR A 1 105 ? 68.59900 31.10500 23.75100 1.000 42.86089 103 THR A O 1
ATOM 850 N N . THR A 1 106 ? 67.43000 30.34400 25.49500 1.000 43.95424 104 THR A N 1
ATOM 851 C CA . THR A 1 106 ? 66.80400 31.63700 25.74200 1.000 42.50094 104 THR A CA 1
ATOM 852 C C . THR A 1 106 ? 66.82900 31.95400 27.23900 1.000 38.34195 104 THR A C 1
ATOM 853 O O . THR A 1 106 ? 66.76500 31.05900 28.09600 1.000 36.52980 104 THR A O 1
ATOM 857 N N . LEU A 1 107 ? 66.92100 33.24200 27.53700 1.000 32.78916 105 LEU A N 1
ATOM 858 C CA . LEU A 1 107 ? 66.88600 33.75400 28.90100 1.000 30.71518 105 LEU A CA 1
ATOM 859 C C . LEU A 1 107 ? 65.63500 34.58900 29.08400 1.000 29.03292 105 LEU A C 1
ATOM 860 O O . LEU A 1 107 ? 65.21500 35.29600 28.15100 1.000 32.10546 105 LEU A O 1
ATOM 865 N N . ILE A 1 108 ? 65.06200 34.51500 30.29600 1.000 27.48141 106 ILE A N 1
ATOM 866 C CA . ILE A 1 108 ? 63.88500 35.26700 30.69300 1.000 25.06602 106 ILE A CA 1
ATOM 867 C C . ILE A 1 108 ? 64.31300 36.12400 31.88100 1.000 25.58442 106 ILE A C 1
ATOM 868 O O . ILE A 1 108 ? 64.76400 35.57200 32.89300 1.000 24.01286 106 ILE A O 1
ATOM 873 N N . PHE A 1 109 ? 64.25500 37.45200 31.73200 1.000 23.28577 107 PHE A N 1
ATOM 874 C CA . PHE A 1 109 ? 64.65800 38.35300 32.81800 1.000 22.45806 107 PHE A CA 1
ATOM 875 C C . PHE A 1 109 ? 63.39900 38.96200 33.39600 1.000 20.00968 107 PHE A C 1
ATOM 876 O O . PHE A 1 109 ? 62.53200 39.42600 32.63600 1.000 20.88162 107 PHE A O 1
ATOM 884 N N . SER A 1 110 ? 63.30200 38.98100 34.72400 1.000 20.51536 108 SER A N 1
ATOM 885 C CA . SER A 1 110 ? 62.27700 39.76800 35.39400 1.000 18.70120 108 SER A CA 1
ATOM 886 C C . SER A 1 110 ? 62.86200 41.16200 35.64300 1.000 19.91175 108 SER A C 1
ATOM 887 O O . SER A 1 110 ? 64.04800 41.29000 35.96200 1.000 21.65901 108 SER A O 1
ATOM 890 N N . THR A 1 111 ? 62.02300 42.18800 35.55800 1.000 21.72062 109 THR A N 1
ATOM 891 C CA . THR A 1 111 ? 62.51300 43.56400 35.70600 1.000 22.09119 109 THR A CA 1
ATOM 892 C C . THR A 1 111 ? 61.44700 44.40500 36.39500 1.000 21.68864 109 THR A C 1
ATOM 893 O O . THR A 1 111 ? 60.24600 44.11000 36.29400 1.000 22.27722 109 THR A O 1
ATOM 897 N N . PRO A 1 112 ? 61.84100 45.41700 37.16300 1.000 23.76440 110 PRO A N 1
ATOM 898 C CA . PRO A 1 112 ? 60.87600 46.45200 37.54000 1.000 25.13204 110 PRO A CA 1
ATOM 899 C C . PRO A 1 112 ? 60.23500 47.00400 36.26800 1.000 27.19528 110 PRO A C 1
ATOM 900 O O . PRO A 1 112 ? 60.86200 47.03700 35.20800 1.000 25.92108 110 PRO A O 1
ATOM 904 N N . THR A 1 113 ? 58.98900 47.47700 36.37600 1.000 28.86421 111 THR A N 1
ATOM 905 C CA . THR A 1 113 ? 58.33100 48.02000 35.18200 1.000 25.93478 111 THR A CA 1
ATOM 906 C C . THR A 1 113 ? 58.89900 49.38100 34.76400 1.000 30.54534 111 THR A C 1
ATOM 907 O O . THR A 1 113 ? 59.45500 50.11800 35.57400 1.000 31.83004 111 THR A O 1
ATOM 911 N N . GLU A 1 114 ? 58.74400 49.69100 33.46900 1.000 31.38910 112 GLU A N 1
ATOM 912 C CA . GLU A 1 114 ? 58.99000 50.98800 32.83100 1.000 35.64696 112 GLU A CA 1
ATOM 913 C C . GLU A 1 114 ? 60.44800 51.44100 32.66500 1.000 33.80723 112 GLU A C 1
ATOM 914 O O . GLU A 1 114 ? 60.81300 51.93700 31.59000 1.000 35.71184 112 GLU A O 1
ATOM 920 N N . ILE A 1 115 ? 61.28900 51.31600 33.69700 1.000 29.56060 113 ILE A N 1
ATOM 921 C CA . ILE A 1 115 ? 62.58900 52.01400 33.66900 1.000 33.01682 113 ILE A CA 1
ATOM 922 C C . ILE A 1 115 ? 63.51100 51.45000 32.59400 1.000 32.44619 113 ILE A C 1
ATOM 923 O O . ILE A 1 115 ? 64.41600 52.13900 32.12800 1.000 32.11518 113 ILE A O 1
ATOM 928 N N . ASN A 1 116 ? 63.33200 50.19600 32.18400 1.000 29.54568 114 ASN A N 1
ATOM 929 C CA . ASN A 1 116 ? 64.22900 49.59300 31.21100 1.000 27.81162 114 ASN A CA 1
ATOM 930 C C . ASN A 1 116 ? 63.60700 49.43400 29.84000 1.000 31.17731 114 ASN A C 1
ATOM 931 O O . ASN A 1 116 ? 64.29100 48.92900 28.93500 1.000 32.09502 114 ASN A O 1
ATOM 936 N N . ASP A 1 117 ? 62.32500 49.80800 29.67400 1.000 31.47777 115 ASP A N 1
ATOM 937 C CA . ASP A 1 117 ? 61.59000 49.44900 28.47200 1.000 34.25447 115 ASP A CA 1
ATOM 938 C C . ASP A 1 117 ? 62.31100 49.94900 27.22300 1.000 34.66762 115 ASP A C 1
ATOM 939 O O . ASP A 1 117 ? 62.36400 49.24300 26.21400 1.000 34.54176 115 ASP A O 1
ATOM 944 N N . ASP A 1 118 ? 62.90900 51.14600 27.26400 1.000 40.98771 116 ASP A N 1
ATOM 945 C CA . ASP A 1 118 ? 63.49200 51.68400 26.02300 1.000 46.45926 116 ASP A CA 1
ATOM 946 C C . ASP A 1 118 ? 64.67800 50.86700 25.53400 1.000 44.51516 116 ASP A C 1
ATOM 947 O O . ASP A 1 118 ? 64.78700 50.57200 24.33800 1.000 45.40604 116 ASP A O 1
ATOM 952 N N . TRP A 1 119 ? 65.59700 50.49300 26.42800 1.000 36.83070 117 TRP A N 1
ATOM 953 C CA . TRP A 1 119 ? 66.74900 49.81800 25.87900 1.000 34.60319 117 TRP A CA 1
ATOM 954 C C . TRP A 1 119 ? 66.51100 48.32300 25.70800 1.000 33.79352 117 TRP A C 1
ATOM 955 O O . TRP A 1 119 ? 67.14400 47.69600 24.84500 1.000 32.78991 117 TRP A O 1
ATOM 966 N N . LEU A 1 120 ? 65.57400 47.75100 26.47000 1.000 29.84138 118 LEU A N 1
ATOM 967 C CA . LEU A 1 120 ? 65.26300 46.34200 26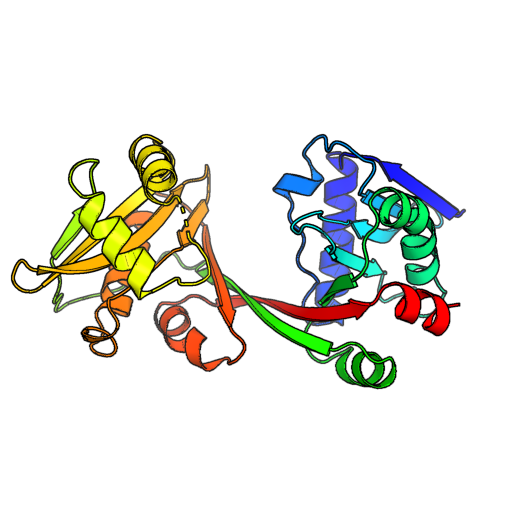.24700 1.000 28.19933 118 LEU A CA 1
ATOM 968 C C . LEU A 1 120 ? 64.71500 46.15600 24.84300 1.000 37.43987 118 LEU A C 1
ATOM 969 O O . LEU A 1 120 ? 65.08800 45.20100 24.14500 1.000 34.20986 118 LEU A O 1
ATOM 974 N N . ILE A 1 121 ? 63.85600 47.09600 24.42000 1.000 38.43151 119 ILE A N 1
ATOM 975 C CA . ILE A 1 121 ? 63.29500 47.12200 23.06900 1.000 43.41033 119 ILE A CA 1
ATOM 976 C C . ILE A 1 121 ? 64.41500 47.26400 22.04400 1.000 42.00646 119 ILE A C 1
ATOM 977 O O . ILE A 1 121 ? 64.50400 46.50800 21.06800 1.000 42.60137 119 ILE A O 1
ATOM 982 N N . ASN A 1 122 ? 65.30100 48.22000 22.26800 1.000 42.78745 120 ASN A N 1
ATOM 983 C CA . ASN A 1 122 ? 66.32000 48.49900 21.26200 1.000 46.18964 120 ASN A CA 1
ATOM 984 C C . ASN A 1 122 ? 67.34400 47.38300 21.14300 1.000 43.10829 120 ASN A C 1
ATOM 985 O O . ASN A 1 122 ? 68.01600 47.29500 20.11000 1.000 43.61453 120 ASN A O 1
ATOM 990 N N . GLN A 1 123 ? 67.46900 46.52100 22.15800 1.000 37.42298 121 GLN A N 1
ATOM 991 C CA . GLN A 1 123 ? 68.39800 45.39700 22.14000 1.000 39.93834 121 GLN A CA 1
ATOM 992 C C . GLN A 1 123 ? 67.70300 44.09000 21.78600 1.000 40.66437 121 GLN A C 1
ATOM 993 O O . GLN A 1 123 ? 68.29800 43.01200 21.92900 1.000 42.16954 121 GLN A O 1
ATOM 999 N N . GLY A 1 124 ? 66.44900 44.16300 21.35900 1.000 40.18113 122 GLY A N 1
ATOM 1000 C CA . GLY A 1 124 ? 65.76100 42.98300 20.86900 1.000 41.71425 122 GLY A CA 1
ATOM 1001 C C . GLY A 1 124 ? 65.24200 42.00900 21.90300 1.000 40.15265 122 GLY A C 1
ATOM 1002 O O . GLY A 1 124 ? 65.03000 40.84300 21.56600 1.000 40.34241 122 GLY A O 1
ATOM 1003 N N . PHE A 1 125 ? 65.01400 42.43900 23.14900 1.000 35.58066 123 PHE A N 1
ATOM 1004 C CA . PHE A 1 125 ? 64.26000 41.61500 24.08700 1.000 29.59013 123 PHE A CA 1
ATOM 1005 C C . PHE A 1 125 ? 62.77800 41.71100 23.75400 1.000 31.06984 123 PHE A C 1
ATOM 1006 O O . PHE A 1 125 ? 62.30500 42.72200 23.20800 1.000 31.75934 123 PHE A O 1
ATOM 1014 N N . SER A 1 126 ? 62.03200 40.68800 24.13300 1.000 27.67868 124 SER A N 1
ATOM 1015 C CA . SER A 1 126 ? 60.61600 40.61900 23.80300 1.000 31.01759 124 SER A CA 1
ATOM 1016 C C . SER A 1 126 ? 59.79100 40.54000 25.08800 1.000 27.51347 124 SER A C 1
ATOM 1017 O O . SER A 1 126 ? 60.02000 39.65100 25.91500 1.000 25.73116 124 SER A O 1
ATOM 1020 N N . TYR A 1 127 ? 58.81800 41.45200 25.24800 1.000 26.65123 125 TYR A N 1
ATOM 1021 C CA . TYR A 1 127 ? 57.96600 41.44800 26.44400 1.000 27.53176 125 TYR A CA 1
ATOM 1022 C C . TYR A 1 127 ? 57.04800 40.21900 26.42600 1.000 25.54802 125 TYR A C 1
ATOM 1023 O O . TYR A 1 127 ? 56.39500 39.96200 25.40800 1.000 26.73442 125 TYR A O 1
ATOM 1032 N N . ARG A 1 128 ? 56.97900 39.47900 27.54100 1.000 25.90179 126 ARG A N 1
ATOM 1033 C CA . ARG A 1 128 ? 56.16700 38.27300 27.65200 1.000 26.62484 126 ARG A CA 1
ATOM 1034 C C . ARG A 1 128 ? 54.94900 38.45200 28.54800 1.000 28.24249 126 ARG A C 1
ATOM 1035 O O . ARG A 1 128 ? 53.81500 38.19100 28.11700 1.000 29.24919 126 ARG A O 1
ATOM 1043 N N . ASN A 1 129 ? 55.12800 38.84400 29.80600 1.000 25.34184 127 ASN A N 1
ATOM 1044 C CA . ASN A 1 129 ? 53.96900 38.99600 30.67500 1.000 27.29401 127 ASN A CA 1
ATOM 1045 C C . ASN A 1 129 ? 54.44500 39.74300 31.91000 1.000 24.38219 127 ASN A C 1
ATOM 1046 O O . ASN A 1 129 ? 55.61600 40.11200 32.00800 1.000 24.12682 127 ASN A O 1
ATOM 1051 N N . SER A 1 130 ? 53.53900 39.94300 32.85700 1.000 20.43306 128 SER A N 1
ATOM 1052 C CA . SER A 1 130 ? 53.83400 40.65900 34.10100 1.000 19.44336 128 SER A CA 1
ATOM 1053 C C . SER A 1 130 ? 53.31800 39.82000 35.27600 1.000 24.25604 128 SER A C 1
ATOM 1054 O O . SER A 1 130 ? 52.47200 38.96600 35.10300 1.000 24.81044 128 SER A O 1
ATOM 1057 N N . GLU A 1 131 ? 53.83500 40.08800 36.46800 1.000 21.20308 129 GLU A N 1
ATOM 1058 C CA . GLU A 1 131 ? 53.40400 39.39000 37.67600 1.000 21.04248 129 GLU A CA 1
ATOM 1059 C C . GLU A 1 131 ? 53.30800 40.38900 38.81300 1.000 23.64572 129 GLU A C 1
ATOM 1060 O O . GLU A 1 131 ? 54.27100 41.12700 39.07300 1.000 26.28463 129 GLU A O 1
ATOM 1066 N N . TYR A 1 132 ? 52.12100 40.45300 39.43600 1.000 20.91040 130 TYR A N 1
ATOM 1067 C CA . TYR A 1 132 ? 51.81000 41.40400 40.48400 1.000 20.13838 130 TYR A CA 1
ATOM 1068 C C . TYR A 1 132 ? 51.84000 40.60600 41.78000 1.000 22.90518 130 TYR A C 1
ATOM 1069 O O . TYR A 1 132 ? 51.03900 39.65500 41.95300 1.000 21.33687 130 TYR A O 1
ATOM 1078 N N . HIS A 1 133 ? 52.82800 40.91800 42.64400 1.000 19.79272 131 HIS A N 1
ATOM 1079 C CA . HIS A 1 133 ? 52.94600 40.25600 43.94300 1.000 20.34067 131 HIS A CA 1
ATOM 1080 C C . HIS A 1 133 ? 52.11700 41.09000 44.92000 1.000 20.48685 131 HIS A C 1
ATOM 1081 O O . HIS A 1 133 ? 52.46700 42.24700 45.20500 1.000 22.65382 131 HIS A O 1
ATOM 1088 N N . MET A 1 134 ? 50.99100 40.51900 45.39500 1.000 19.24699 132 MET A N 1
ATOM 1089 C CA . MET A 1 134 ? 49.97100 41.28800 46.10900 1.000 20.48845 132 MET A CA 1
ATOM 1090 C C . MET A 1 134 ? 49.97400 40.88100 47.57700 1.000 18.88271 132 MET A C 1
ATOM 1091 O O . MET A 1 134 ? 50.29900 39.74100 47.93900 1.000 19.21440 132 MET A O 1
ATOM 1096 N N . GLN A 1 135 ? 49.68100 41.86100 48.42200 1.000 19.46935 133 GLN A N 1
ATOM 1097 C CA . GLN A 1 135 ? 49.61800 41.59700 49.86700 1.000 19.90380 133 GLN A CA 1
ATOM 1098 C C . GLN A 1 135 ? 48.43300 42.33800 50.45600 1.000 21.85673 133 GLN A C 1
ATOM 1099 O O . GLN A 1 135 ? 48.16300 43.48300 50.08800 1.000 21.34432 133 GLN A O 1
ATOM 1105 N N . ARG A 1 136 ? 47.82100 41.74800 51.48300 1.000 21.42844 134 ARG A N 1
ATOM 1106 C CA . ARG A 1 136 ? 46.71800 42.37800 52.19400 1.000 24.73520 134 ARG A CA 1
ATOM 1107 C C . ARG A 1 136 ? 47.16200 42.43900 53.64000 1.000 30.98082 134 ARG A C 1
ATOM 1108 O O . ARG A 1 136 ? 47.33200 41.38400 54.27600 1.000 29.75395 134 ARG A O 1
ATOM 1116 N N . ASN A 1 137 ? 47.54000 43.62300 54.07200 1.000 43.99541 135 ASN A N 1
ATOM 1117 C CA . ASN A 1 137 ? 48.20300 43.73600 55.35700 1.000 55.08375 135 ASN A CA 1
ATOM 1118 C C . ASN A 1 137 ? 47.28500 44.23200 56.45500 1.000 53.43840 135 ASN A C 1
ATOM 1119 O O . ASN A 1 137 ? 47.63700 44.08600 57.63100 1.000 55.04542 135 ASN A O 1
ATOM 1124 N N . GLY A 1 138 ? 46.12000 44.78000 56.11800 1.000 50.57928 136 GLY A N 1
ATOM 1125 C CA . GLY A 1 138 ? 45.17900 45.10800 57.17400 1.000 51.91163 136 GLY A CA 1
ATOM 1126 C C . GLY A 1 138 ? 44.64900 43.84800 57.83800 1.000 51.32374 136 GLY A C 1
ATOM 1127 O O . GLY A 1 138 ? 44.74400 42.74100 57.29300 1.000 53.52473 136 GLY A O 1
ATOM 1128 N N . TYR A 1 139 ? 44.06800 44.01500 59.02900 1.000 49.22181 137 TYR A N 1
ATOM 1129 C CA . TYR A 1 139 ? 43.44000 42.90000 59.73100 1.000 42.99960 137 TYR A CA 1
ATOM 1130 C C . TYR A 1 139 ? 41.92000 42.96300 59.74300 1.000 37.00467 137 TYR A C 1
ATOM 1131 O O . TYR A 1 139 ? 41.28300 42.07700 60.31300 1.000 38.52443 137 TYR A O 1
ATOM 1140 N N . ASP A 1 140 ? 41.32700 44.00900 59.18500 1.000 35.18446 138 ASP A N 1
ATOM 1141 C CA . ASP A 1 140 ? 39.88400 44.15700 59.16000 1.000 28.19568 138 ASP A CA 1
ATOM 1142 C C . ASP A 1 140 ? 39.27000 43.15400 58.17300 1.000 27.34458 138 ASP A C 1
ATOM 1143 O O . ASP A 1 140 ? 39.85200 42.89500 57.10900 1.000 26.52421 138 ASP A O 1
ATOM 1148 N N . PRO A 1 141 ? 38.11700 42.56700 58.48800 1.000 26.19465 139 PRO A N 1
ATOM 1149 C CA . PRO A 1 141 ? 37.55800 41.52100 57.62400 1.000 27.32075 139 PRO A CA 1
ATOM 1150 C C . PRO A 1 141 ? 36.69800 42.12500 56.52100 1.000 24.24995 139 PRO A C 1
ATOM 1151 O O . PRO A 1 141 ? 36.37100 43.34500 56.53500 1.000 25.54129 139 PRO A O 1
ATOM 1155 N N . ILE A 1 142 ? 36.28900 41.24300 55.61100 1.000 24.62188 140 ILE A N 1
ATOM 1156 C CA . ILE A 1 142 ? 35.36200 41.62600 54.55300 1.000 24.20793 140 ILE A CA 1
ATOM 1157 C C . ILE A 1 142 ? 33.95100 41.46300 55.10200 1.000 26.05475 140 ILE A C 1
ATOM 1158 O O . ILE A 1 142 ? 33.55900 40.37300 55.51800 1.000 28.74074 140 ILE A O 1
ATOM 1163 N N . PHE A 1 143 ? 33.15700 42.51000 55.01300 1.000 27.23298 141 PHE A N 1
ATOM 1164 C CA . PHE A 1 143 ? 31.78200 42.44400 55.46700 1.000 32.59409 141 PHE A CA 1
ATOM 1165 C C . PHE A 1 143 ? 30.93400 42.01000 54.28500 1.000 36.54176 141 PHE A C 1
ATOM 1166 O O . PHE A 1 143 ? 30.92300 42.67900 53.24000 1.000 38.10645 141 PHE A O 1
ATOM 1174 N N . MET A 1 144 ? 30.24800 40.90100 54.46200 1.000 35.54664 142 MET A N 1
ATOM 1175 C CA . MET A 1 144 ? 29.39300 40.30900 53.43800 1.000 42.19692 142 MET A CA 1
ATOM 1176 C C . MET A 1 144 ? 28.00000 40.08300 54.00400 1.000 44.43837 142 MET A C 1
ATOM 1177 O O . MET A 1 144 ? 27.71500 39.02500 54.57500 1.000 45.34810 142 MET A O 1
ATOM 1182 N N . PRO A 1 145 ? 27.09500 41.04200 53.83500 1.000 47.99842 143 PRO A N 1
ATOM 1183 C CA . PRO A 1 145 ? 25.77100 40.89900 54.44200 1.000 50.99625 143 PRO A CA 1
ATOM 1184 C C . PRO A 1 145 ? 24.85000 39.96900 53.68700 1.000 50.95654 143 PRO A C 1
ATOM 1185 O O . PRO A 1 145 ? 23.85400 39.52400 54.26600 1.000 53.36521 143 PRO A O 1
ATOM 1189 N N . THR A 1 146 ? 25.13800 39.65400 52.42300 1.000 46.91402 144 THR A N 1
ATOM 1190 C CA . THR A 1 146 ? 24.17500 38.97000 51.55900 1.000 45.52906 144 THR A CA 1
ATOM 1191 C C . THR A 1 146 ? 24.90200 37.87900 50.77800 1.000 41.18917 144 THR A C 1
ATOM 1192 O O . THR A 1 146 ? 24.96700 37.91800 49.54500 1.000 42.17501 144 THR A O 1
ATOM 1196 N N . PRO A 1 147 ? 25.49000 36.90400 51.46900 1.000 38.44897 145 PRO A N 1
ATOM 1197 C CA . PRO A 1 147 ? 26.26400 35.85700 50.76400 1.000 39.05319 145 PRO A CA 1
ATOM 1198 C C . PRO A 1 147 ? 25.38300 35.06400 49.79600 1.000 37.20605 145 PRO A C 1
ATOM 1199 O O . PRO A 1 147 ? 24.27500 34.65800 50.14800 1.000 38.60029 145 PRO A O 1
ATOM 1203 N N . LYS A 1 148 ? 25.89700 34.80400 48.57700 1.000 34.18586 146 LYS A N 1
ATOM 1204 C CA . LYS A 1 148 ? 25.15000 34.02200 47.59200 1.000 34.13308 146 LYS A CA 1
ATOM 1205 C C . LYS A 1 148 ? 25.56200 32.55000 47.53900 1.000 34.40513 146 LYS A C 1
ATOM 1206 O O . LYS A 1 148 ? 24.79400 31.73500 47.01900 1.000 35.23159 146 LYS A O 1
ATOM 1212 N N . LEU A 1 149 ? 26.74400 32.19300 48.04600 1.000 30.56802 147 LEU A N 1
ATOM 1213 C CA . LEU A 1 149 ? 27.33700 30.87900 47.84200 1.000 30.56628 147 LEU A CA 1
ATOM 1214 C C . LEU A 1 149 ? 27.38900 30.07800 49.13900 1.000 30.87300 147 LEU A C 1
ATOM 1215 O O . LEU A 1 149 ? 27.50500 30.63900 50.24800 1.000 29.47518 147 LEU A O 1
ATOM 1220 N N . HIS A 1 150 ? 27.40000 28.76000 48.98700 1.000 27.25108 148 HIS A N 1
ATOM 1221 C CA . HIS A 1 150 ? 27.76600 27.83800 50.06300 1.000 27.92237 148 HIS A CA 1
ATOM 1222 C C . HIS A 1 150 ? 29.18600 27.35100 49.84900 1.000 26.30372 148 HIS A C 1
ATOM 1223 O O . HIS A 1 150 ? 29.49400 26.83900 48.77100 1.000 28.58594 148 HIS A O 1
ATOM 1230 N N . ILE A 1 151 ? 30.05000 27.53000 50.85300 1.000 25.28199 149 ILE A N 1
ATOM 1231 C CA . ILE A 1 151 ? 31.48000 27.28800 50.67100 1.000 24.79355 149 ILE A CA 1
ATOM 1232 C C . ILE A 1 151 ? 31.93900 26.30200 51.72600 1.000 26.64688 149 ILE A C 1
ATOM 1233 O O . ILE A 1 151 ? 31.62200 26.46500 52.90700 1.000 26.03599 149 ILE A O 1
ATOM 1238 N N . ARG A 1 152 ? 32.63100 25.23300 51.30600 1.000 22.41087 150 ARG A N 1
ATOM 1239 C CA . ARG A 1 152 ? 33.09400 24.26700 52.28200 1.000 24.88914 150 ARG A CA 1
ATOM 1240 C C . ARG A 1 152 ? 34.48300 23.77900 51.90000 1.000 25.62343 150 ARG A C 1
ATOM 1241 O O . ARG A 1 152 ? 34.89100 23.87000 50.73400 1.000 24.24541 150 ARG A O 1
ATOM 1249 N N . LYS A 1 153 ? 35.15900 23.14500 52.86500 1.000 26.67658 151 LYS A N 1
ATOM 1250 C CA . LYS A 1 153 ? 36.45600 22.50700 52.58200 1.000 25.69897 151 LYS A CA 1
ATOM 1251 C C . LYS A 1 153 ? 36.25700 21.34800 51.60500 1.000 27.48689 151 LYS A C 1
ATOM 1252 O O . LYS A 1 153 ? 35.37400 20.51300 51.80400 1.000 26.26500 151 LYS A O 1
ATOM 1258 N N . ALA A 1 154 ? 37.10200 21.26600 50.58500 1.000 23.93189 152 ALA A N 1
ATOM 1259 C CA . ALA A 1 154 ? 37.07200 20.12800 49.66800 1.000 25.02504 152 ALA A CA 1
ATOM 1260 C C . ALA A 1 154 ? 37.69900 18.87900 50.31000 1.000 22.98611 152 ALA A C 1
ATOM 1261 O O . ALA A 1 154 ? 38.64400 18.97200 51.09000 1.000 26.52070 152 ALA A O 1
ATOM 1263 N N . THR A 1 155 ? 37.24100 17.67600 49.89500 1.000 24.31989 153 THR A N 1
ATOM 1264 C CA . THR A 1 155 ? 37.82100 16.44000 50.39500 1.000 26.04287 153 THR A CA 1
ATOM 1265 C C . THR A 1 155 ? 38.26300 15.56000 49.20700 1.000 26.90428 153 THR A C 1
ATOM 1266 O O . THR A 1 155 ? 38.03200 15.92200 48.06000 1.000 26.16002 153 THR A O 1
ATOM 1270 N N . GLU A 1 156 ? 38.83200 14.37800 49.51800 1.000 28.75366 154 GLU A N 1
ATOM 1271 C CA . GLU A 1 156 ? 39.29300 13.44800 48.47300 1.000 36.42836 154 GLU A CA 1
ATOM 1272 C C . GLU A 1 156 ? 38.14800 13.09800 47.51800 1.000 34.66621 154 GLU A C 1
ATOM 1273 O O . GLU A 1 156 ? 38.33800 12.93000 46.30700 1.000 37.46851 154 GLU A O 1
ATOM 1279 N N . ASP A 1 157 ? 36.94100 13.01900 48.05400 1.000 32.90896 155 ASP A N 1
ATOM 1280 C CA . ASP A 1 157 ? 35.75600 12.74200 47.26200 1.000 35.83724 155 ASP A CA 1
ATOM 1281 C C . ASP A 1 157 ? 35.43100 13.81600 46.22500 1.000 32.50933 155 ASP A C 1
ATOM 1282 O O . ASP A 1 157 ? 34.62700 13.56400 45.32100 1.000 35.65725 155 ASP A O 1
ATOM 1287 N N . ASP A 1 158 ? 36.00900 14.99600 46.32900 1.000 27.61370 156 ASP A N 1
ATOM 1288 C CA . ASP A 1 158 ? 35.70200 16.06400 45.37700 1.000 26.21746 156 ASP A CA 1
ATOM 1289 C C . ASP A 1 158 ? 36.69300 16.15200 44.20800 1.000 26.44603 156 ASP A C 1
ATOM 1290 O O . ASP A 1 158 ? 36.64200 17.10500 43.42800 1.000 25.11606 156 ASP A O 1
ATOM 1295 N N . ILE A 1 159 ? 37.61200 15.18700 44.07300 1.000 27.90329 157 ILE A N 1
ATOM 1296 C CA . ILE A 1 159 ? 38.70500 15.35000 43.13000 1.000 28.93866 157 ILE A CA 1
ATOM 1297 C C . ILE A 1 159 ? 38.18700 15.48000 41.70700 1.000 30.35487 157 ILE A C 1
ATOM 1298 O O . ILE A 1 159 ? 38.68700 16.34700 40.97100 1.000 28.17353 157 ILE A O 1
ATOM 1303 N N . PRO A 1 160 ? 37.16500 14.73900 41.26100 1.000 31.14020 158 PRO A N 1
ATOM 1304 C CA . PRO A 1 160 ? 36.67100 14.99600 39.90000 1.000 32.89718 158 PRO A CA 1
ATOM 1305 C C . PRO A 1 160 ? 36.22100 16.43600 39.68900 1.000 31.30628 158 PRO A C 1
ATOM 1306 O O . PRO A 1 160 ? 36.57900 17.00700 38.65200 1.000 32.70229 158 PRO A O 1
ATOM 1310 N N . ALA A 1 161 ? 35.45800 17.03700 40.62300 1.000 27.92458 159 ALA A N 1
ATOM 13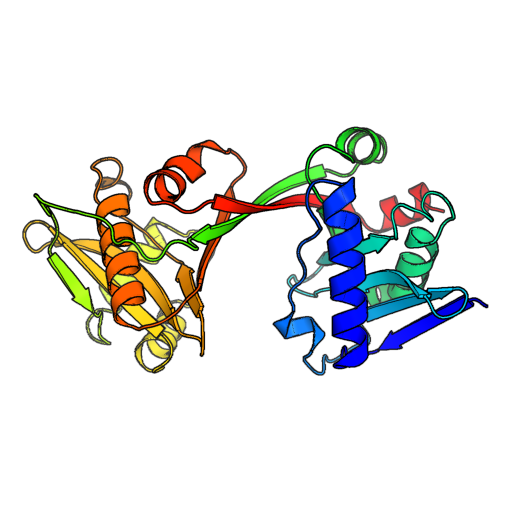11 C CA . ALA A 1 161 ? 35.07100 18.44100 40.45900 1.000 27.46437 159 ALA A CA 1
ATOM 1312 C C . ALA A 1 161 ? 36.28300 19.37400 40.43700 1.000 25.29565 159 ALA A C 1
ATOM 1313 O O . ALA A 1 161 ? 36.31300 20.34500 39.65300 1.000 23.55005 159 ALA A O 1
ATOM 1315 N N . LEU A 1 162 ? 37.28200 19.12000 41.30000 1.000 25.20857 160 LEU A N 1
ATOM 1316 C CA . LEU A 1 162 ? 38.46600 19.98500 41.31000 1.000 23.10908 160 LEU A CA 1
ATOM 1317 C C . LEU A 1 162 ? 39.16600 19.92200 39.95500 1.000 24.04169 160 LEU A C 1
ATOM 1318 O O . LEU A 1 162 ? 39.62200 20.93500 39.40300 1.000 24.07957 160 LEU A O 1
ATOM 1323 N N . CYS A 1 163 ? 39.24400 18.73000 39.39400 1.000 24.24255 161 CYS A N 1
ATOM 1324 C CA . CYS A 1 163 ? 39.93000 18.57800 38.12300 1.000 26.50709 161 CYS A CA 1
ATOM 1325 C C . CYS A 1 163 ? 39.15800 19.28200 37.01900 1.000 27.75589 161 CYS A C 1
ATOM 1326 O O . CYS A 1 163 ? 39.75400 19.80900 36.06600 1.000 27.94009 161 CYS A O 1
ATOM 1329 N N . ALA A 1 164 ? 37.82700 19.21300 37.09500 1.000 27.06728 162 ALA A N 1
ATOM 1330 C CA . ALA A 1 164 ? 36.96400 19.79000 36.07100 1.000 29.54276 162 ALA A CA 1
ATOM 1331 C C . ALA A 1 164 ? 37.11300 21.30000 36.07100 1.000 23.57431 162 ALA A C 1
ATOM 1332 O O . ALA A 1 164 ? 37.21300 21.92500 35.00300 1.000 27.01727 162 ALA A O 1
ATOM 1334 N N . ILE A 1 165 ? 37.18700 21.88200 37.26800 1.000 23.18744 163 ILE A N 1
ATOM 1335 C CA . ILE A 1 165 ? 37.41200 23.32100 37.39300 1.000 24.33485 163 ILE A CA 1
ATOM 1336 C C . ILE A 1 165 ? 38.77200 23.68200 36.81800 1.000 24.58707 163 ILE A C 1
ATOM 1337 O O . ILE A 1 165 ? 38.91600 24.64000 36.04800 1.000 21.72309 163 ILE A O 1
ATOM 1342 N N . ASP A 1 166 ? 39.79500 22.92500 37.19900 1.000 24.68965 164 ASP A N 1
ATOM 1343 C CA . ASP A 1 166 ? 41.15700 23.22500 36.76700 1.000 25.15491 164 ASP A CA 1
ATOM 1344 C C . ASP A 1 166 ? 41.25800 23.16000 35.24800 1.000 28.55955 164 ASP A C 1
ATOM 1345 O O . ASP A 1 166 ? 41.85200 24.04200 34.61900 1.000 28.64931 164 ASP A O 1
ATOM 1350 N N . GLU A 1 167 ? 40.63700 22.15200 34.65100 1.000 26.27849 165 GLU A N 1
ATOM 1351 C CA . GLU A 1 167 ? 40.71200 22.00800 33.18700 1.000 30.95722 165 GLU A CA 1
ATOM 1352 C C . GLU A 1 167 ? 40.06900 23.19300 32.49100 1.000 28.33875 165 GLU A C 1
ATOM 1353 O O . GLU A 1 167 ? 40.58000 23.66400 31.46500 1.000 30.38701 165 GLU A O 1
ATOM 1359 N N . ALA A 1 168 ? 38.94800 23.67900 33.04300 1.000 26.35462 166 ALA A N 1
ATOM 1360 C CA . ALA A 1 168 ? 38.19600 24.75700 32.43100 1.000 27.20222 166 ALA A CA 1
ATOM 1361 C C . ALA A 1 168 ? 38.90000 26.09100 32.63600 1.000 26.35474 166 ALA A C 1
ATOM 1362 O O . ALA A 1 168 ? 38.78400 26.96000 31.78800 1.000 26.72999 166 ALA A O 1
ATOM 1364 N N . CYS A 1 169 ? 39.70700 26.24300 33.70200 1.000 21.66388 167 CYS A N 1
ATOM 1365 C CA . CYS A 1 169 ? 40.17700 27.57700 34.07200 1.000 22.45549 167 CYS A CA 1
ATOM 1366 C C . CYS A 1 169 ? 41.68500 27.79100 33.93600 1.000 23.89804 167 CYS A C 1
ATOM 1367 O O . CYS A 1 169 ? 42.10500 28.95000 33.81400 1.000 27.05713 167 CYS A O 1
ATOM 1370 N N . PHE A 1 170 ? 42.49700 26.72200 33.85800 1.000 22.94347 168 PHE A N 1
ATOM 1371 C CA . PHE A 1 170 ? 43.96400 26.77600 33.88000 1.000 22.32586 168 PHE A CA 1
ATOM 1372 C C . PHE A 1 170 ? 44.50000 25.83800 32.79400 1.000 27.08192 168 PHE A C 1
ATOM 1373 O O . PHE A 1 170 ? 45.03100 24.76600 33.10100 1.000 31.70736 168 PHE A O 1
ATOM 1381 N N . PRO A 1 171 ? 44.40100 26.23500 31.52400 1.000 62.84656 169 PRO A N 1
ATOM 1382 C CA . PRO A 1 171 ? 44.91800 25.38300 30.44600 1.000 63.95221 169 PRO A CA 1
ATOM 1383 C C . PRO A 1 171 ? 46.41000 25.15600 30.51900 1.000 68.53606 169 PRO A C 1
ATOM 1384 O O . PRO A 1 171 ? 46.89000 24.10300 30.09000 1.000 72.68914 169 PRO A O 1
ATOM 1388 N N . GLU A 1 172 ? 47.15500 26.11400 31.05400 1.000 69.93812 170 GLU A N 1
ATOM 1389 C CA . GLU A 1 172 ? 48.59800 26.04400 31.20300 1.000 75.33881 170 GLU A CA 1
ATOM 1390 C C . GLU A 1 172 ? 49.05700 24.99400 32.22500 1.000 72.24965 170 GLU A C 1
ATOM 1391 O O . GLU A 1 172 ? 50.26900 24.85200 32.42000 1.000 73.08004 170 GLU A O 1
ATOM 1397 N N . HIS A 1 173 ? 48.18600 24.15100 32.77900 1.000 67.40107 171 HIS A N 1
ATOM 1398 C CA . HIS A 1 173 ? 48.69800 23.16300 33.75000 1.000 67.36860 171 HIS A CA 1
ATOM 1399 C C . HIS A 1 173 ? 48.89900 21.75100 33.16200 1.000 75.87432 171 HIS A C 1
ATOM 1400 O O . HIS A 1 173 ? 50.01500 21.38600 32.79300 1.000 79.38510 171 HIS A O 1
ATOM 1407 N N . GLN A 1 174 ? 47.82600 20.97100 33.07600 1.000 79.13642 172 GLN A N 1
ATOM 1408 C CA . GLN A 1 174 ? 47.84800 19.61500 32.46200 1.000 85.85725 172 GLN A CA 1
ATOM 1409 C C . GLN A 1 174 ? 48.80700 18.49300 32.93000 1.000 86.18881 172 GLN A C 1
ATOM 1410 O O . GLN A 1 174 ? 49.98900 18.68300 33.24100 1.000 87.74965 172 GLN A O 1
ATOM 1416 N N . ASN A 1 176 ? 48.20600 16.04100 34.57700 1.000 70.36395 174 ASN A N 1
ATOM 1417 C CA . ASN A 1 176 ? 48.44400 15.17000 35.72200 1.000 64.35848 174 ASN A CA 1
ATOM 1418 C C . ASN A 1 176 ? 47.97700 15.79900 37.03100 1.000 49.95164 174 ASN A C 1
ATOM 1419 O O . ASN A 1 176 ? 48.64700 15.68900 38.05700 1.000 45.68965 174 ASN A O 1
ATOM 1424 N N . MET A 1 177 ? 46.82300 16.45700 36.98700 1.000 42.41375 175 MET A N 1
ATOM 1425 C CA . MET A 1 177 ? 46.26800 17.10100 38.16300 1.000 34.69277 175 MET A CA 1
ATOM 1426 C C . MET A 1 177 ? 45.60200 16.12300 39.11800 1.000 31.29006 175 MET A C 1
ATOM 1427 O O . MET A 1 177 ? 45.38100 16.47900 40.26600 1.000 28.25921 175 MET A O 1
ATOM 1432 N N . ILE A 1 178 ? 45.31700 14.89000 38.70200 1.000 32.46682 176 ILE A N 1
ATOM 1433 C CA . ILE A 1 178 ? 44.73700 13.96300 39.67300 1.000 29.64100 176 ILE A CA 1
ATOM 1434 C C . ILE A 1 178 ? 45.73000 13.71100 40.80400 1.000 28.02909 176 ILE A C 1
ATOM 1435 O O . ILE A 1 178 ? 45.38600 13.82900 41.99100 1.000 28.48593 176 ILE A O 1
ATOM 1440 N N . SER A 1 179 ? 46.97700 13.35900 40.45200 1.000 31.76260 177 SER A N 1
ATOM 1441 C CA . SER A 1 179 ? 48.01500 13.18400 41.46500 1.000 32.19469 177 SER A CA 1
ATOM 1442 C C . SER A 1 179 ? 48.24300 14.44800 42.27100 1.000 32.98096 177 SER A C 1
ATOM 1443 O O . SER A 1 1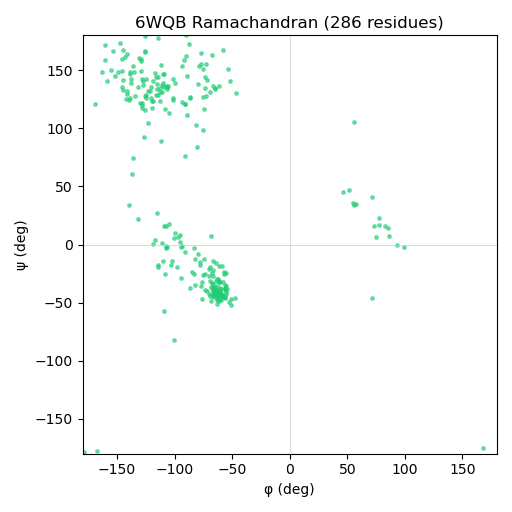79 ? 48.37600 14.39200 43.51200 1.000 29.08221 177 SER A O 1
ATOM 1446 N N . ARG A 1 180 ? 48.28400 15.60700 41.61000 1.000 27.99213 178 ARG A N 1
ATOM 1447 C CA . ARG A 1 180 ? 48.50900 16.81900 42.39400 1.000 26.94970 178 ARG A CA 1
ATOM 1448 C C . ARG A 1 180 ? 47.40800 17.02500 43.45000 1.000 28.68571 178 ARG A C 1
ATOM 1449 O O . ARG A 1 180 ? 47.69400 17.40200 44.59500 1.000 24.61063 178 ARG A O 1
ATOM 1457 N N . PHE A 1 181 ? 46.14300 16.91000 43.05400 1.000 22.06349 179 PHE A N 1
ATOM 1458 C CA . PHE A 1 181 ? 45.07100 17.16000 44.00900 1.000 24.19189 179 PHE A CA 1
ATOM 1459 C C . PHE A 1 181 ? 45.08000 16.09200 45.10300 1.000 23.91731 179 PHE A C 1
ATOM 1460 O O . PHE A 1 181 ? 44.81700 16.41200 46.28100 1.000 23.27291 179 PHE A O 1
ATOM 1468 N N . SER A 1 182 ? 45.43400 14.88100 44.76400 1.000 24.04485 180 SER A N 1
ATOM 1469 C CA . SER A 1 182 ? 45.58400 13.87600 45.82500 1.000 28.79136 180 SER A CA 1
ATOM 1470 C C . SER A 1 182 ? 46.65900 14.26700 46.83500 1.000 30.74016 180 SER A C 1
ATOM 1471 O O . SER A 1 182 ? 46.52000 13.95800 48.03700 1.000 31.23852 180 SER A O 1
ATOM 1474 N N . MET A 1 183 ? 47.71300 14.97400 46.38700 1.000 26.90463 181 MET A N 1
ATOM 1475 C CA . MET A 1 183 ? 48.74900 15.39500 47.31200 1.000 28.35619 181 MET A CA 1
ATOM 1476 C C . MET A 1 183 ? 48.25700 16.58600 48.13300 1.000 29.38527 181 MET A C 1
ATOM 1477 O O . MET A 1 183 ? 48.33100 16.57400 49.37900 1.000 31.02756 181 MET A O 1
ATOM 1482 N N . LEU A 1 184 ? 47.65200 17.59000 47.46300 1.000 25.23393 182 LEU A N 1
ATOM 1483 C CA . LEU A 1 184 ? 47.17400 18.77700 48.20000 1.000 25.16888 182 LEU A CA 1
ATOM 1484 C C . LEU A 1 184 ? 46.13400 18.42000 49.25200 1.000 28.90102 182 LEU A C 1
ATOM 1485 O O . LEU A 1 184 ? 46.11000 19.01400 50.34300 1.000 27.35113 182 LEU A O 1
ATOM 1490 N N . LEU A 1 185 ? 45.25300 17.46300 48.94800 1.000 26.53761 183 LEU A N 1
ATOM 1491 C CA . LEU A 1 185 ? 44.15800 17.16900 49.87600 1.000 27.73002 183 LEU A CA 1
ATOM 1492 C C . LEU A 1 185 ? 44.58100 16.30700 51.03000 1.000 31.39518 183 LEU A C 1
ATOM 1493 O O . LEU A 1 185 ? 43.78500 16.12700 51.95600 1.000 39.22672 183 LEU A O 1
ATOM 1498 N N . ASN A 1 186 ? 45.79700 15.78300 51.01500 1.000 26.58856 184 ASN A N 1
ATOM 1499 C CA . ASN A 1 186 ? 46.31400 14.99300 52.11500 1.000 28.43431 184 ASN A CA 1
ATOM 1500 C C . ASN A 1 186 ? 47.49900 15.70400 52.76600 1.000 29.37938 184 ASN A C 1
ATOM 1501 O O . ASN A 1 186 ? 48.33700 15.09800 53.39800 1.000 32.33204 184 ASN A O 1
ATOM 1506 N N . ASP A 1 187 ? 47.54700 17.05300 52.68600 1.000 27.25467 185 ASP A N 1
ATOM 1507 C CA . ASP A 1 187 ? 48.69000 17.77700 53.21900 1.000 29.77462 185 ASP A CA 1
ATOM 1508 C C . ASP A 1 187 ? 48.10900 18.84600 54.14300 1.000 27.67288 185 ASP A C 1
ATOM 1509 O O . ASP A 1 187 ? 47.34200 19.68100 53.68000 1.000 27.32039 185 ASP A O 1
ATOM 1514 N N . ALA A 1 188 ? 48.44500 18.76100 55.43700 1.000 26.93833 186 ALA A N 1
ATOM 1515 C CA . ALA A 1 188 ? 47.86300 19.66300 56.43500 1.000 27.86305 186 ALA A CA 1
ATOM 1516 C C . ALA A 1 188 ? 48.13900 21.13200 56.13100 1.000 29.92651 186 ALA A C 1
ATOM 1517 O O . ALA A 1 188 ? 47.44600 22.01900 56.68000 1.000 30.30071 186 ALA A O 1
ATOM 1519 N N . SER A 1 189 ? 49.12500 21.44100 55.30100 1.000 23.98861 187 SER A N 1
ATOM 1520 C CA A SER A 1 189 ? 49.46300 22.83800 55.03600 0.500 26.64694 187 SER A CA 1
ATOM 1521 C CA B SER A 1 189 ? 49.42400 22.85700 55.07400 0.500 26.57490 187 SER A CA 1
ATOM 1522 C C . SER A 1 189 ? 48.61200 23.46600 53.94200 1.000 24.34592 187 SER A C 1
ATOM 1523 O O . SER A 1 189 ? 48.81500 24.64300 53.63400 1.000 22.49985 187 SER A O 1
ATOM 1528 N N . TYR A 1 190 ? 47.67300 22.72000 53.35100 1.000 21.90698 188 TYR A N 1
ATOM 1529 C CA . TYR A 1 190 ? 46.82100 23.25700 52.29400 1.000 23.81454 188 TYR A CA 1
ATOM 1530 C C . TYR A 1 190 ? 45.37400 23.05500 52.68500 1.000 24.85582 188 TYR A C 1
ATOM 1531 O O . TYR A 1 190 ? 45.00200 22.00300 53.25900 1.000 22.33620 188 TYR A O 1
ATOM 1540 N N . THR A 1 191 ? 44.56100 24.05300 52.34300 1.000 20.34236 189 THR A N 1
ATOM 1541 C CA . THR A 1 191 ? 43.11700 23.96800 52.44900 1.000 20.70266 189 THR A CA 1
ATOM 1542 C C . THR A 1 191 ? 42.53900 24.36700 51.10300 1.000 20.06504 189 THR A C 1
ATOM 1543 O O . THR A 1 191 ? 42.81500 25.47000 50.60800 1.000 20.16588 189 THR A O 1
ATOM 1547 N N . LEU A 1 192 ? 41.79200 23.45000 50.47900 1.000 19.99741 190 LEU A N 1
ATOM 1548 C CA . LEU A 1 192 ? 41.08000 23.74200 49.24200 1.000 19.35604 190 LEU A CA 1
ATOM 1549 C C . LEU A 1 192 ? 39.61400 23.99200 49.57900 1.000 24.27712 190 LEU A C 1
ATOM 1550 O O . LEU A 1 192 ? 38.99800 23.19200 50.32600 1.000 26.30849 190 LEU A O 1
ATOM 1555 N N . PHE A 1 193 ? 39.08600 25.14200 49.15200 1.000 19.96754 191 PHE A N 1
ATOM 1556 C CA . PHE A 1 193 ? 37.68800 25.51700 49.39100 1.000 20.45181 191 PHE A CA 1
ATOM 1557 C C . PHE A 1 193 ? 36.88800 25.37500 48.09700 1.000 23.57312 191 PHE A C 1
ATOM 1558 O O . PHE A 1 193 ? 37.39100 25.70100 47.02300 1.000 21.40616 191 PHE A O 1
ATOM 1566 N N . LEU A 1 194 ? 35.66900 24.80300 48.18800 1.000 23.38353 192 LEU A N 1
ATOM 1567 C CA . LEU A 1 194 ? 34.77400 24.62600 47.04900 1.000 21.65973 192 LEU A CA 1
ATOM 1568 C C . LEU A 1 194 ? 33.56800 25.52000 47.23700 1.000 23.38452 192 LEU A C 1
ATOM 1569 O O . LEU A 1 194 ? 32.98400 25.53900 48.32600 1.000 27.14967 192 LEU A O 1
ATOM 1574 N N . ALA A 1 195 ? 33.17400 26.21200 46.17800 1.000 22.23366 193 ALA A N 1
ATOM 1575 C CA . ALA A 1 195 ? 31.99800 27.07800 46.19800 1.000 22.10094 193 ALA A CA 1
ATOM 1576 C C . ALA A 1 195 ? 30.85400 26.44700 45.42000 1.000 22.54889 193 ALA A C 1
ATOM 1577 O O . ALA A 1 195 ? 31.06700 25.90900 44.33400 1.000 24.21265 193 ALA A O 1
ATOM 1579 N N . SER A 1 196 ? 29.64400 26.50100 45.99300 1.000 25.28800 194 SER A N 1
ATOM 1580 C CA . SER A 1 196 ? 28.43800 25.93600 45.39600 1.000 25.85624 194 SER A CA 1
ATOM 1581 C C . SER A 1 196 ? 27.31600 26.96800 45.38000 1.000 28.51702 194 SER A C 1
ATOM 1582 O O . SER A 1 196 ? 27.21900 27.84300 46.26200 1.000 26.00939 194 SER A O 1
ATOM 1585 N N . TYR A 1 197 ? 26.44900 26.84600 44.37000 1.000 31.26390 195 TYR A N 1
ATOM 1586 C CA . TYR A 1 197 ? 25.27500 27.70400 44.24500 1.000 32.04304 195 TYR A CA 1
ATOM 1587 C C . TYR A 1 197 ? 24.14000 26.80900 43.80900 1.000 37.55533 195 TYR A C 1
ATOM 1588 O O . TYR A 1 197 ? 24.28400 26.09100 42.81900 1.000 34.27071 195 TYR A O 1
ATOM 1597 N N . ASN A 1 198 ? 23.02500 26.83600 44.55000 1.000 42.82251 196 ASN A N 1
ATOM 1598 C CA . ASN A 1 198 ? 21.87800 26.00300 44.21900 1.000 48.69540 196 ASN A CA 1
ATOM 1599 C C . ASN A 1 198 ? 22.28900 24.53200 44.14300 1.000 44.89665 196 ASN A C 1
ATOM 1600 O O . ASN A 1 198 ? 21.79900 23.78800 43.28600 1.000 44.22137 196 ASN A O 1
ATOM 1605 N N . HIS A 1 199 ? 23.25000 24.13000 44.98600 1.000 41.12394 197 HIS A N 1
ATOM 1606 C CA . HIS A 1 199 ? 23.75400 22.75900 45.09700 1.000 41.25769 197 HIS A CA 1
ATOM 1607 C C . HIS A 1 199 ? 24.63100 22.33200 43.91800 1.000 37.27427 197 HIS A C 1
ATOM 1608 O O . HIS A 1 199 ? 24.86000 21.13900 43.73700 1.000 36.41182 197 HIS A O 1
ATOM 1615 N N . ILE A 1 200 ? 25.10800 23.27600 43.11200 1.000 31.86217 198 ILE A N 1
ATOM 1616 C CA . ILE A 1 200 ? 25.99600 22.99500 41.98200 1.000 28.40789 198 ILE A CA 1
ATOM 1617 C C . ILE A 1 200 ? 27.36200 23.60300 42.29700 1.000 27.66561 198 ILE A C 1
ATOM 1618 O O . ILE A 1 200 ? 27.44700 24.77400 42.68800 1.000 25.88583 198 ILE A O 1
ATOM 1623 N N . ILE A 1 201 ? 28.43100 22.81100 42.11300 1.000 27.41820 199 ILE A N 1
ATOM 1624 C CA . ILE A 1 201 ? 29.77600 23.34000 42.35500 1.000 22.41580 199 ILE A CA 1
ATOM 1625 C C . ILE A 1 201 ? 30.15500 24.31600 41.24400 1.000 23.87388 199 ILE A C 1
ATOM 1626 O O . ILE A 1 201 ? 30.08200 23.96900 40.05100 1.000 26.04386 199 ILE A O 1
ATOM 1631 N N . VAL A 1 202 ? 30.58300 25.53500 41.63000 1.000 22.71922 200 VAL A N 1
ATOM 1632 C CA . VAL A 1 202 ? 30.87800 26.58400 40.65800 1.000 23.33849 200 VAL A CA 1
ATOM 1633 C C . VAL A 1 202 ? 32.35100 26.98800 40.61800 1.000 22.61990 200 VAL A C 1
ATOM 1634 O O . VAL A 1 202 ? 32.75400 27.67000 39.66000 1.000 20.57501 200 VAL A O 1
ATOM 1638 N N . GLY A 1 203 ? 33.14500 26.70100 41.65600 1.000 21.60420 201 GLY A N 1
ATOM 1639 C CA . GLY A 1 203 ? 34.52600 27.15000 41.64400 1.000 20.46888 201 GLY A CA 1
ATOM 1640 C C . GLY A 1 203 ? 35.23300 26.69500 42.89700 1.000 21.62283 201 GLY A C 1
ATOM 1641 O O . GLY A 1 203 ? 34.65400 25.96200 43.72000 1.000 21.52252 201 GLY A O 1
ATOM 1642 N N . LYS A 1 204 ? 36.51000 27.07900 42.99400 1.000 17.05763 202 LYS A N 1
ATOM 1643 C CA . LYS A 1 204 ? 37.40100 26.63600 44.08800 1.000 15.85411 202 LYS A CA 1
ATOM 1644 C C . LYS A 1 204 ? 38.50000 27.66600 44.33500 1.000 17.64290 202 LYS A C 1
ATOM 1645 O O . LYS A 1 204 ? 38.70100 28.59400 43.54400 1.000 19.67016 202 LYS A O 1
ATOM 1651 N N . ALA A 1 205 ? 39.18100 27.50700 45.48600 1.000 17.55284 203 ALA A N 1
ATOM 1652 C CA . ALA A 1 205 ? 40.31000 28.37500 45.81300 1.000 16.81148 203 ALA A CA 1
ATOM 1653 C C . ALA A 1 205 ? 41.21100 27.62200 46.76700 1.000 22.54144 203 ALA A C 1
ATOM 1654 O O . ALA A 1 205 ? 40.72900 26.77000 47.52000 1.000 24.06822 203 ALA A O 1
ATOM 1656 N N . HIS A 1 206 ? 42.51300 27.91100 46.71700 1.000 17.38564 204 HIS A N 1
ATOM 1657 C CA . HIS A 1 206 ? 43.48900 27.18600 47.54700 1.000 16.36520 204 HIS A CA 1
ATOM 1658 C C . HIS A 1 206 ? 44.10600 28.15000 48.53500 1.000 19.12795 204 HIS A C 1
ATOM 1659 O O . HIS A 1 206 ? 44.44700 29.28500 48.16400 1.000 18.04594 204 HIS A O 1
ATOM 1666 N N . ILE A 1 207 ? 44.27800 27.71400 49.80100 1.000 16.04518 205 ILE A N 1
ATOM 1667 C CA . ILE A 1 207 ? 45.10900 28.43000 50.74100 1.000 19.39091 205 ILE A CA 1
ATOM 1668 C C . ILE A 1 207 ? 46.28600 27.54000 51.10500 1.000 20.15150 205 ILE A C 1
ATOM 1669 O O . ILE A 1 207 ? 46.08900 26.35600 51.47300 1.000 20.34600 205 ILE A O 1
ATOM 1674 N N . HIS A 1 208 ? 47.49400 28.13500 51.09200 1.000 18.73558 206 HIS A N 1
ATOM 1675 C CA . HIS A 1 208 ? 48.71400 27.49100 51.60300 1.000 21.13784 206 HIS A CA 1
ATOM 1676 C C . HIS A 1 208 ? 49.11300 28.17800 52.89400 1.000 22.02442 206 HIS A C 1
ATOM 1677 O O . HIS A 1 208 ? 49.37600 29.37200 52.90000 1.000 21.11965 206 HIS A O 1
ATOM 1684 N N . TRP A 1 209 ? 49.08600 27.42900 53.99200 1.000 18.02820 207 TRP A N 1
ATOM 1685 C CA . TRP A 1 209 ? 49.41600 27.95600 55.31400 1.000 20.08377 207 TRP A CA 1
ATOM 1686 C C . TRP A 1 209 ? 50.90400 27.86900 55.54800 1.000 23.90192 207 TRP A C 1
ATOM 1687 O O . TRP A 1 209 ? 51.50300 26.78500 55.50400 1.000 24.12812 207 TRP A O 1
ATOM 1698 N N . GLN A 1 210 ? 51.48500 28.97900 55.91600 1.000 25.09851 208 GLN A N 1
ATOM 1699 C CA . GLN A 1 210 ? 52.80700 28.98500 56.51200 1.000 26.62714 208 GLN A CA 1
ATOM 1700 C C . GLN A 1 210 ? 52.70300 29.46700 57.94700 1.000 29.42795 208 GLN A C 1
ATOM 1701 O O . GLN A 1 210 ? 51.61200 29.79400 58.45500 1.000 26.16165 208 GLN A O 1
ATOM 1707 N N . SER A 1 211 ? 53.85500 29.46300 58.62200 1.000 32.94229 209 SER A N 1
ATOM 1708 C CA . SER A 1 211 ? 53.89400 29.80900 60.02600 1.000 36.58924 209 SER A CA 1
ATOM 1709 C C . SER A 1 211 ? 53.18200 31.12700 60.29200 1.000 34.36025 209 SER A C 1
ATOM 1710 O O . SER A 1 211 ? 52.29000 31.21300 61.14800 1.000 32.67920 209 SER A O 1
ATOM 1713 N N . LYS A 1 212 ? 53.56400 32.16200 59.54600 1.000 29.18667 210 LYS A N 1
ATOM 1714 C CA . LYS A 1 212 ? 53.02500 33.50100 59.74900 1.000 31.60456 210 LYS A CA 1
ATOM 1715 C C . LYS A 1 212 ? 52.27800 34.05300 58.54200 1.000 28.26820 210 LYS A C 1
ATOM 1716 O O . LYS A 1 212 ? 51.79900 35.18700 58.60000 1.000 31.70805 210 LYS A O 1
ATOM 1722 N N . GLU A 1 213 ? 52.17700 33.31600 57.45900 1.000 26.88546 211 GLU A N 1
ATOM 1723 C CA . GLU A 1 213 ? 51.48000 33.83900 56.27700 1.000 25.46355 211 GLU A CA 1
ATOM 1724 C C . GLU A 1 213 ? 50.44600 32.85900 55.76600 1.000 24.63494 211 GLU A C 1
ATOM 1725 O O . GLU A 1 213 ? 50.50300 31.65300 56.02600 1.000 24.39105 211 GLU A O 1
ATOM 1731 N N . ALA A 1 214 ? 49.50500 33.40300 55.00100 1.000 18.81491 212 ALA A N 1
ATOM 1732 C CA . ALA A 1 214 ? 48.58400 32.61400 54.20900 1.000 18.01796 212 ALA A CA 1
ATOM 1733 C C . ALA A 1 214 ? 48.73700 33.06000 52.77300 1.000 19.77841 212 ALA A C 1
ATOM 1734 O O . ALA A 1 214 ? 48.69700 34.27000 52.49300 1.000 19.76832 212 ALA A O 1
ATOM 1736 N N . ILE A 1 215 ? 48.87200 32.08800 51.86700 1.000 15.58606 213 ILE A N 1
ATOM 1737 C CA . ILE A 1 215 ? 49.03300 32.37000 50.43700 1.000 17.83382 213 ILE A CA 1
ATOM 1738 C C . ILE A 1 215 ? 47.82300 31.83800 49.71200 1.000 18.61603 213 ILE A C 1
ATOM 1739 O O . ILE A 1 215 ? 47.55200 30.63600 49.79400 1.000 18.83556 213 ILE A O 1
ATOM 1744 N N . PHE A 1 216 ? 47.19500 32.67300 48.89300 1.000 17.15666 214 PHE A N 1
ATOM 1745 C CA . PHE A 1 216 ? 46.01500 32.25500 48.14000 1.000 16.47447 214 PHE A CA 1
ATOM 1746 C C . PHE A 1 216 ? 46.43500 31.96500 46.70700 1.000 17.88603 214 PHE A C 1
ATOM 1747 O O . PHE A 1 216 ? 47.26600 32.69600 46.13900 1.000 16.34425 214 PHE A O 1
ATOM 1755 N N . SER A 1 217 ? 45.83500 30.92700 46.11500 1.000 17.03903 215 SER A N 1
ATOM 1756 C CA . SER A 1 217 ? 46.16700 30.63900 44.71900 1.000 16.15100 215 SER A CA 1
ATOM 1757 C C . SER A 1 217 ? 45.08600 29.78200 44.05600 1.000 18.50773 215 SER A C 1
ATOM 1758 O O . SER A 1 217 ? 44.15400 29.27200 44.71100 1.000 17.74349 215 SER A O 1
ATOM 1761 N N . ASP A 1 218 ? 45.23900 29.63400 42.72400 1.000 15.81850 216 ASP A N 1
ATOM 1762 C CA . ASP A 1 218 ? 44.42100 28.70300 41.95500 1.000 18.26845 216 ASP A CA 1
ATOM 1763 C C . ASP A 1 218 ? 42.93500 28.98100 42.16500 1.000 19.54083 216 ASP A C 1
ATOM 1764 O O . ASP A 1 218 ? 42.10000 28.08400 42.15800 1.000 19.82161 216 ASP A O 1
ATOM 1769 N N . ILE A 1 219 ? 42.59700 30.25600 42.30500 1.000 15.46000 217 ILE A N 1
ATOM 1770 C CA . ILE A 1 219 ? 41.20100 30.64900 42.46200 1.000 17.47680 217 ILE A CA 1
ATOM 1771 C C . ILE A 1 219 ? 40.52200 30.50600 41.10700 1.000 20.89715 217 ILE A C 1
ATOM 1772 O O . ILE A 1 219 ? 41.03600 31.01600 40.09700 1.000 20.50991 217 ILE A O 1
ATOM 1777 N N . ALA A 1 220 ? 39.32500 29.92100 41.07800 1.000 16.14063 218 ALA A N 1
ATOM 1778 C CA . ALA A 1 220 ? 38.77600 29.65100 39.72600 1.000 17.49477 218 ALA A CA 1
ATOM 1779 C C . ALA A 1 220 ? 37.27000 29.48400 39.79300 1.000 21.48792 218 ALA A C 1
ATOM 1780 O O . ALA A 1 220 ? 36.75800 28.81200 40.70100 1.000 20.16898 218 ALA A O 1
ATOM 1782 N N . ILE A 1 221 ? 36.57200 30.02100 38.79000 1.000 19.54746 219 ILE A N 1
ATOM 1783 C CA . ILE A 1 221 ? 35.12500 29.89000 38.65900 1.000 18.14562 219 ILE A CA 1
ATOM 1784 C C . ILE A 1 221 ? 34.90800 29.45900 37.21500 1.000 18.77691 219 ILE A C 1
ATOM 1785 O O . ILE A 1 221 ? 35.50600 30.06700 36.30700 1.000 21.25368 219 ILE A O 1
ATOM 1790 N N . PHE A 1 222 ? 34.03000 28.45700 36.98400 1.000 18.95244 220 PHE A N 1
ATOM 1791 C CA . PHE A 1 222 ? 33.80900 28.03700 35.58600 1.000 22.90985 220 PHE A CA 1
ATOM 1792 C C . PHE A 1 222 ? 33.47400 29.24400 34.71100 1.000 22.07693 220 PHE A C 1
ATOM 1793 O O . PHE A 1 222 ? 32.70900 30.11300 35.15000 1.000 22.57532 220 PHE A O 1
ATOM 1801 N N . PRO A 1 223 ? 33.99300 29.31000 33.46200 1.000 22.70580 221 PRO A N 1
ATOM 1802 C CA . PRO A 1 223 ? 33.67300 30.45600 32.57200 1.000 23.00236 221 PRO A CA 1
ATOM 1803 C C . PRO A 1 223 ? 32.20200 30.79100 32.52200 1.000 23.44013 221 PRO A C 1
ATOM 1804 O O . PRO A 1 223 ? 31.84900 31.97900 32.61400 1.000 25.89207 221 PRO A O 1
ATOM 1808 N N . GLN A 1 224 ? 31.32100 29.77700 32.37100 1.000 23.16758 222 GLN A N 1
ATOM 1809 C CA . GLN A 1 224 ? 29.86900 30.00300 32.22900 1.000 23.96689 222 GLN A CA 1
ATOM 1810 C C . GLN A 1 224 ? 29.27300 30.68900 33.46500 1.000 25.08462 222 GLN A C 1
ATOM 1811 O O . GLN A 1 224 ? 28.13600 31.19300 33.41300 1.000 26.74760 222 GLN A O 1
ATOM 1817 N N . TYR A 1 225 ? 29.98500 30.63200 34.59100 1.000 25.52898 223 TYR A N 1
ATOM 1818 C CA . TYR A 1 225 ? 29.51300 31.15500 35.85700 1.000 24.30506 223 TYR A CA 1
ATOM 1819 C C . TYR A 1 225 ? 30.23600 32.43800 36.25000 1.000 25.54482 223 TYR A C 1
ATOM 1820 O O . TYR A 1 225 ? 29.90100 33.00900 37.29100 1.000 24.53811 223 TYR A O 1
ATOM 1829 N N . GLN A 1 226 ? 31.20000 32.90600 35.44700 1.000 24.45601 224 GLN A N 1
ATOM 1830 C CA . GLN A 1 226 ? 32.00700 34.05300 35.84200 1.000 25.33825 224 GLN A CA 1
ATOM 1831 C C . GLN A 1 226 ? 31.19200 35.34700 35.65300 1.000 26.46513 224 GLN A C 1
ATOM 1832 O O . GLN A 1 226 ? 30.15200 35.36500 34.96900 1.000 25.55462 224 GLN A O 1
ATOM 1838 N N . GLY A 1 227 ? 31.68400 36.43500 36.26500 1.000 26.70008 225 GLY A N 1
ATOM 1839 C CA . GLY A 1 227 ? 31.10600 37.75800 36.09400 1.000 28.12441 225 GLY A CA 1
ATOM 1840 C C . GLY A 1 227 ? 29.84700 38.02100 36.87200 1.000 30.85411 225 GLY A C 1
ATOM 1841 O O . GLY A 1 227 ? 29.12000 38.97700 36.57000 1.000 33.19621 225 GLY A O 1
ATOM 1842 N N . GLN A 1 228 ? 29.56400 37.21200 37.87900 1.000 26.25108 226 GLN A N 1
ATOM 1843 C CA . GLN A 1 228 ? 28.42000 37.39100 38.73100 1.000 26.38273 226 GLN A CA 1
ATOM 1844 C C . GLN A 1 228 ? 28.81200 37.80000 40.14300 1.000 26.03574 226 GLN A C 1
ATOM 1845 O O . GLN A 1 228 ? 27.92600 37.87600 41.00100 1.000 26.83753 226 GLN A O 1
ATOM 1851 N N . GLY A 1 229 ? 30.09500 37.95900 40.41400 1.000 24.63902 227 GLY A N 1
ATOM 1852 C CA . GLY A 1 229 ? 30.53600 38.23900 41.76800 1.000 24.68284 227 GLY A CA 1
ATOM 1853 C C . GLY A 1 229 ? 30.92500 37.03700 42.60200 1.000 25.46619 227 GLY A C 1
ATOM 1854 O O . GLY A 1 229 ? 31.31200 37.22200 43.77500 1.000 24.09037 227 GLY A O 1
ATOM 1855 N N . TRP A 1 230 ? 30.82600 35.81200 42.04300 1.000 24.77097 228 TRP A N 1
ATOM 1856 C CA . TRP A 1 230 ? 31.08000 34.60000 42.82200 1.000 22.30014 228 TRP A CA 1
ATOM 1857 C C . TRP A 1 230 ? 32.55400 34.45500 43.13000 1.000 21.28045 228 TRP A C 1
ATOM 1858 O O . TRP A 1 230 ? 32.91100 34.07900 44.25600 1.000 24.08558 228 TRP A O 1
ATOM 1869 N N . GLY A 1 231 ? 33.42700 34.77600 42.16900 1.000 20.10474 229 GLY A N 1
ATOM 1870 C CA . GLY A 1 231 ? 34.85100 34.72300 42.45400 1.000 21.94238 229 GLY A CA 1
ATOM 1871 C C . GLY A 1 231 ? 35.23600 35.68700 43.57500 1.000 20.30829 229 GLY A C 1
ATOM 1872 O O . GLY A 1 231 ? 36.01800 35.33600 44.47100 1.000 21.66238 229 GLY A O 1
ATOM 1873 N N . GLY A 1 232 ? 34.66000 36.89200 43.56500 1.000 22.33408 230 GLY A N 1
ATOM 1874 C CA . GLY A 1 232 ? 34.94000 37.84300 44.65800 1.000 23.28178 230 GLY A CA 1
ATOM 1875 C C . GLY A 1 232 ? 34.42200 37.37000 46.01000 1.000 23.77388 230 GLY A C 1
ATOM 1876 O O . GLY A 1 232 ? 35.10200 37.50500 47.04600 1.000 26.14699 230 GLY A O 1
ATOM 1877 N N . GLU A 1 233 ? 33.22900 36.78800 46.02800 1.000 20.29090 231 GLU A N 1
ATOM 1878 C CA . GLU A 1 233 ? 32.72100 36.26100 47.27600 1.000 22.90360 231 GLU A CA 1
ATOM 1879 C C . GLU A 1 233 ? 33.60600 35.12500 47.79700 1.000 22.83817 231 GLU A C 1
ATOM 1880 O O . GLU A 1 233 ? 33.88800 35.03300 49.00800 1.000 23.53568 231 GLU A O 1
ATOM 1886 N N . LEU A 1 234 ? 34.00900 34.20600 46.91100 1.000 20.17123 232 LEU A N 1
ATOM 1887 C CA . LEU A 1 234 ? 34.88700 33.11000 47.34000 1.000 20.29553 232 LEU A CA 1
ATOM 1888 C C . LEU A 1 234 ? 36.21900 33.61200 47.90400 1.000 20.15490 232 LEU A C 1
ATOM 1889 O O . LEU A 1 234 ? 36.67200 33.13900 48.95800 1.000 22.36924 232 LEU A O 1
ATOM 1894 N N . LEU A 1 235 ? 36.85600 34.58400 47.23600 1.000 19.88833 233 LEU A N 1
ATOM 1895 C CA . LEU A 1 235 ? 38.07700 35.17900 47.78500 1.000 19.74326 233 LEU A CA 1
ATOM 1896 C C . LEU A 1 235 ? 37.80600 35.86800 49.12200 1.000 21.72094 233 LEU A C 1
ATOM 1897 O O . LEU A 1 235 ? 38.63800 35.78300 50.03200 1.000 22.19016 233 LEU A O 1
ATOM 1902 N N . SER A 1 236 ? 36.67700 36.59300 49.23600 1.000 21.00244 234 SER A N 1
ATOM 1903 C CA . SER A 1 236 ? 36.30000 37.22400 50.50600 1.000 21.08825 234 SER A CA 1
ATOM 1904 C C . SER A 1 236 ? 36.21400 36.18500 51.63200 1.000 20.71317 234 SER A C 1
ATOM 1905 O O . SER A 1 236 ? 36.63400 36.44400 52.76600 1.000 20.14589 234 SER A O 1
ATOM 1908 N N . TYR A 1 237 ? 35.57200 35.05200 51.35800 1.000 19.46680 235 TYR A N 1
ATOM 1909 C CA . TYR A 1 237 ? 35.46900 33.97600 52.34400 1.000 20.79352 235 TYR A CA 1
ATOM 1910 C C . TYR A 1 237 ? 36.84700 33.50500 52.79300 1.000 21.49668 235 TYR A C 1
ATOM 1911 O O . TYR A 1 237 ? 37.09200 33.30100 54.00200 1.000 23.96359 235 TYR A O 1
ATOM 1920 N N . CYS A 1 238 ? 37.75700 33.32200 51.82700 1.000 20.69692 236 CYS A N 1
ATOM 1921 C CA . CYS A 1 238 ? 39.10300 32.84900 52.13400 1.000 22.48631 236 CYS A CA 1
ATOM 1922 C C . CYS A 1 238 ? 39.87700 33.85900 52.98300 1.000 20.18672 236 CYS A C 1
ATOM 1923 O O . CYS A 1 238 ? 40.60600 33.46700 53.91000 1.000 18.41235 236 CYS A O 1
ATOM 1926 N N . ILE A 1 239 ? 39.78600 35.16600 52.63200 1.000 17.35760 237 ILE A N 1
ATOM 1927 C CA . ILE A 1 239 ? 40.37700 36.22600 53.46600 1.000 17.93508 237 ILE A CA 1
ATOM 1928 C C . ILE A 1 239 ? 39.89000 36.08400 54.91100 1.000 19.22355 237 ILE A C 1
ATOM 1929 O O . ILE A 1 239 ? 40.68000 36.10600 55.87100 1.000 19.56177 237 ILE A O 1
ATOM 1934 N N . ASN A 1 240 ? 38.58100 35.94200 55.08800 1.000 19.74803 238 ASN A N 1
ATOM 1935 C CA . ASN A 1 240 ? 38.04900 35.94100 56.44800 1.000 20.72919 238 ASN A CA 1
ATOM 1936 C C . ASN A 1 240 ? 38.48200 34.66100 57.19300 1.000 20.62004 238 ASN A C 1
ATOM 1937 O O . ASN A 1 240 ? 38.73200 34.72200 58.40200 1.000 20.30485 238 ASN A O 1
ATOM 1942 N N . GLN A 1 241 ? 38.65700 33.52800 56.47100 1.000 19.22215 239 GLN A N 1
ATOM 1943 C CA . GLN A 1 241 ? 39.22500 32.34200 57.12100 1.000 22.20141 239 GLN A CA 1
ATOM 1944 C C . GLN A 1 241 ? 40.63800 32.59300 57.60800 1.000 17.78328 239 GLN A C 1
ATOM 1945 O O . GLN A 1 241 ? 41.00300 32.18100 58.72100 1.000 20.68861 239 GLN A O 1
ATOM 1951 N N . ALA A 1 242 ? 41.48000 33.19000 56.74400 1.000 19.05045 240 ALA A N 1
ATOM 1952 C CA . ALA A 1 242 ? 42.84700 33.45000 57.14500 1.000 19.86817 240 ALA A CA 1
ATOM 1953 C C . ALA A 1 242 ? 42.90500 34.41100 58.29800 1.000 19.48813 240 ALA A C 1
ATOM 1954 O O . ALA A 1 242 ? 43.77900 34.28500 59.15300 1.000 21.97123 240 ALA A O 1
ATOM 1956 N N . LEU A 1 243 ? 41.99400 35.39100 58.33900 1.000 19.50294 241 LEU A N 1
ATOM 1957 C CA . LEU A 1 243 ? 42.02000 36.31800 59.48500 1.000 20.02413 241 LEU A CA 1
ATOM 1958 C C . LEU A 1 243 ? 41.68500 35.61200 60.79500 1.000 27.44542 241 LEU A C 1
ATOM 1959 O O . LEU A 1 243 ? 42.24500 35.94600 61.84900 1.000 30.09448 241 LEU A O 1
ATOM 1964 N N . THR A 1 244 ? 40.76700 34.65900 60.76500 1.000 25.19182 242 THR A N 1
ATOM 1965 C CA . THR A 1 244 ? 40.46100 33.96700 62.02100 1.000 31.42437 242 THR A CA 1
ATOM 1966 C C . THR A 1 244 ? 41.57500 33.00500 62.39700 1.000 33.21926 242 THR A C 1
ATOM 1967 O O . THR A 1 244 ? 41.55300 32.46500 63.50200 1.000 35.61800 242 THR A O 1
ATOM 1971 N N . SER A 1 245 ? 42.51900 32.71200 61.47300 1.000 28.92785 243 SER A N 1
ATOM 1972 C CA . SER A 1 245 ? 43.59000 31.76900 61.74000 1.000 33.96971 243 SER A CA 1
ATOM 1973 C C . SER A 1 245 ? 44.85800 32.41000 62.25400 1.000 37.06621 243 SER A C 1
ATOM 1974 O O . SER A 1 245 ? 45.82400 31.68900 62.52500 1.000 39.05962 243 SER A O 1
ATOM 1977 N N . GLY A 1 246 ? 44.89500 33.73300 62.38000 1.000 35.30383 244 GLY A N 1
ATOM 1978 C CA . GLY A 1 246 ? 46.02500 34.36200 63.03400 1.000 40.15656 244 GLY A CA 1
ATOM 1979 C C . GLY A 1 246 ? 47.24800 34.59000 62.17600 1.000 39.21199 244 GLY A C 1
ATOM 1980 O O . GLY A 1 246 ? 48.33800 34.78800 62.70800 1.000 40.91024 244 GLY A O 1
ATOM 1981 N N . LYS A 1 247 ? 47.12000 34.50800 60.85500 1.000 35.51169 245 LYS A N 1
ATOM 1982 C CA . LYS A 1 247 ? 48.23500 34.87500 60.00700 1.000 34.67189 245 LYS A CA 1
ATOM 1983 C C . LYS A 1 247 ? 48.24900 36.38400 59.91600 1.000 35.81009 245 LYS A C 1
ATOM 1984 O O . LYS A 1 247 ? 47.19900 37.00300 59.74600 1.000 39.62772 245 LYS A O 1
ATOM 1990 N N . ASN A 1 248 ? 49.42000 36.97300 59.98900 1.000 34.21996 246 ASN A N 1
ATOM 1991 C CA . ASN A 1 248 ? 49.42900 38.43200 59.91500 1.000 39.70825 246 ASN A CA 1
ATOM 1992 C C . ASN A 1 248 ? 49.80500 38.97700 58.54100 1.000 36.74819 246 ASN A C 1
ATOM 1993 O O . ASN A 1 248 ? 49.93300 40.19900 58.38600 1.000 37.07669 246 ASN A O 1
ATOM 1998 N N . LYS A 1 249 ? 49.96800 38.11500 57.54200 1.000 30.57875 247 LYS A N 1
ATOM 1999 C CA . LYS A 1 249 ? 50.24300 38.55500 56.18200 1.000 31.70384 247 LYS A CA 1
ATOM 2000 C C . LYS A 1 249 ? 49.49900 37.63700 55.22700 1.000 27.82687 247 LYS A C 1
ATOM 2001 O O . LYS A 1 249 ? 49.64900 36.41800 55.33000 1.000 24.73710 247 LYS A O 1
ATOM 2007 N N . LEU A 1 250 ? 48.67100 38.20200 54.34500 1.000 20.69141 248 LEU A N 1
ATOM 2008 C CA . LEU A 1 250 ? 47.96800 37.43600 53.32400 1.000 21.97557 248 LEU A CA 1
ATOM 2009 C C . LEU A 1 250 ? 48.56600 37.81600 51.97800 1.000 24.83118 248 LEU A C 1
ATOM 2010 O O . LEU A 1 250 ? 48.72400 39.01000 51.70000 1.000 23.53690 248 LEU A O 1
ATOM 2015 N N . MET A 1 251 ? 48.90900 36.83100 51.16400 1.000 20.84962 249 MET A N 1
ATOM 2016 C CA . MET A 1 251 ? 49.64000 37.12500 49.92800 1.000 19.96942 249 MET A CA 1
ATOM 2017 C C . MET A 1 251 ? 49.06800 36.33500 48.76900 1.000 20.00021 249 MET A C 1
ATOM 2018 O O . MET A 1 251 ? 48.51500 35.24200 48.95500 1.000 20.03132 249 MET A O 1
ATOM 2023 N N . LEU A 1 252 ? 49.23800 36.86900 47.55400 1.000 16.58867 250 LEU A N 1
ATOM 2024 C CA . LEU A 1 252 ? 48.92300 36.11500 46.34700 1.000 17.62313 250 LEU A CA 1
ATOM 2025 C C . LEU A 1 252 ? 49.65500 36.78000 45.18000 1.000 20.60351 250 LEU A C 1
ATOM 2026 O O . LEU A 1 252 ? 50.05200 37.95300 45.26400 1.000 20.71356 250 LEU A O 1
ATOM 2031 N N . ASP A 1 253 ? 49.84600 36.01800 44.12300 1.000 18.60730 251 ASP A N 1
ATOM 2032 C CA . ASP A 1 253 ? 50.50500 36.50100 42.90700 1.000 20.17372 251 ASP A CA 1
ATOM 2033 C C . ASP A 1 253 ? 49.52800 36.41200 41.73700 1.000 20.76433 251 ASP A C 1
ATOM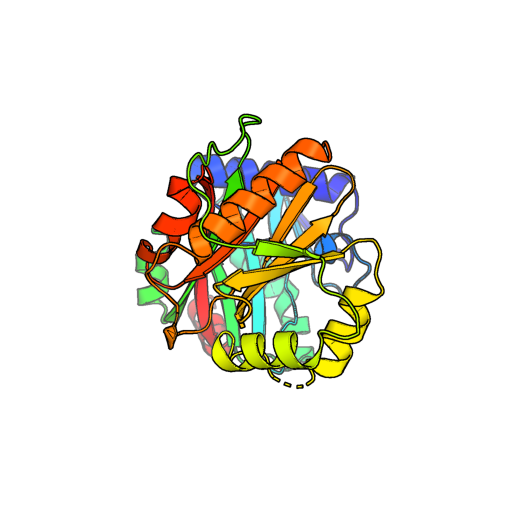 2034 O O . ASP A 1 253 ? 48.83200 35.37100 41.55000 1.000 18.39027 251 ASP A O 1
ATOM 2039 N N . VAL A 1 254 ? 49.55700 37.42600 40.86600 1.000 18.12475 252 VAL A N 1
ATOM 2040 C CA . VAL A 1 254 ? 48.66800 37.43500 39.71400 1.000 18.60805 252 VAL A CA 1
ATOM 2041 C C . VAL A 1 254 ? 49.52200 37.62200 38.46000 1.000 23.52385 252 VAL A C 1
ATOM 2042 O O . VAL A 1 254 ? 50.12700 38.68900 38.27600 1.000 25.76416 252 VAL A O 1
ATOM 2046 N N . GLU A 1 255 ? 49.54900 36.63000 37.59300 1.000 19.17426 253 GLU A N 1
ATOM 2047 C CA . GLU A 1 255 ? 50.27200 36.76800 36.32600 1.000 25.65026 253 GLU A CA 1
ATOM 2048 C C . GLU A 1 255 ? 49.27600 37.25100 35.28600 1.000 28.44410 253 GLU A C 1
ATOM 2049 O O . GLU A 1 255 ? 48.27100 36.59200 35.04200 1.000 30.27137 253 GLU A O 1
ATOM 2055 N N . THR A 1 256 ? 49.54900 38.39000 34.65200 1.000 23.94727 254 THR A N 1
ATOM 2056 C CA . THR A 1 256 ? 48.56300 38.92400 33.71100 1.000 25.93168 254 THR A CA 1
ATOM 2057 C C . THR A 1 256 ? 49.29900 39.94400 32.85500 1.000 28.85775 254 THR A C 1
ATOM 2058 O O . THR A 1 256 ? 50.22500 40.60300 33.34800 1.000 32.20688 254 THR A O 1
ATOM 2062 N N . SER A 1 257 ? 48.88200 40.09400 31.59600 1.000 25.29962 255 SER A N 1
ATOM 2063 C CA . SER A 1 257 ? 49.41200 41.20800 30.81800 1.000 30.64558 255 SER A CA 1
ATOM 2064 C C . SER A 1 257 ? 48.49500 42.43200 30.79300 1.000 34.34725 255 SER A C 1
ATOM 2065 O O . SER A 1 257 ? 48.75800 43.36800 30.02400 1.000 35.57447 255 SER A O 1
ATOM 2068 N N . ASN A 1 258 ? 47.40700 42.44800 31.55600 1.000 32.47062 256 ASN A N 1
ATOM 2069 C CA . ASN A 1 258 ? 46.66600 43.69400 31.66000 1.000 36.55725 256 ASN A CA 1
ATOM 2070 C C . ASN A 1 258 ? 46.24000 43.92500 33.09400 1.000 33.36934 256 ASN A C 1
ATOM 2071 O O . ASN A 1 258 ? 45.81400 42.99600 33.80500 1.000 28.76875 256 ASN A O 1
ATOM 2076 N N . GLN A 1 259 ? 46.35400 45.18200 33.50600 1.000 33.64884 257 GLN A N 1
ATOM 2077 C CA . GLN A 1 259 ? 46.11600 45.50100 34.89000 1.000 36.11479 257 GLN A CA 1
ATOM 2078 C C . GLN A 1 259 ? 44.67700 45.29300 35.29400 1.000 28.84611 257 GLN A C 1
ATOM 2079 O O . GLN A 1 259 ? 44.41100 45.26600 36.48700 1.000 27.99245 257 GLN A O 1
ATOM 2085 N N . ASN A 1 260 ? 43.73400 45.12600 34.33900 1.000 27.56148 258 ASN A N 1
ATOM 2086 C CA . ASN A 1 260 ? 42.31700 45.06500 34.73000 1.000 28.92722 258 ASN A CA 1
ATOM 2087 C C . ASN A 1 260 ? 42.01800 43.85800 35.62500 1.000 30.37753 258 ASN A C 1
ATOM 2088 O O . ASN A 1 260 ? 41.05500 43.85800 36.40300 1.000 30.00803 258 ASN A O 1
ATOM 2093 N N . ALA A 1 261 ? 42.77600 42.78100 35.45400 1.000 26.91488 259 ALA A N 1
ATOM 2094 C CA . ALA A 1 261 ? 42.58100 41.61200 36.28700 1.000 26.92700 259 ALA A CA 1
ATOM 2095 C C . ALA A 1 261 ? 42.72900 41.93400 37.76800 1.000 26.87430 259 ALA A C 1
ATOM 2096 O O . ALA A 1 261 ? 42.26100 41.16900 38.63900 1.000 24.20325 259 ALA A O 1
ATOM 2098 N N . LEU A 1 262 ? 43.45500 42.99700 38.08600 1.000 22.62106 260 LEU A N 1
ATOM 2099 C CA . LEU A 1 262 ? 43.69700 43.28600 39.49800 1.000 23.74494 260 LEU A CA 1
ATOM 2100 C C . LEU A 1 262 ? 42.45800 43.76200 40.22500 1.000 25.01633 260 LEU A C 1
ATOM 2101 O O . LEU A 1 262 ? 42.46700 43.79800 41.46600 1.000 25.88570 260 LEU A O 1
ATOM 2106 N N . HIS A 1 263 ? 41.44200 44.27700 39.51800 1.000 21.60028 261 HIS A N 1
ATOM 2107 C CA . HIS A 1 263 ? 40.30600 44.87000 40.24400 1.000 24.72028 261 HIS A CA 1
ATOM 2108 C C . HIS A 1 263 ? 39.70400 43.89000 41.26000 1.000 24.47635 261 HIS A C 1
ATOM 2109 O O . HIS A 1 263 ? 39.25600 44.29900 42.33500 1.000 25.97640 261 HIS A O 1
ATOM 2116 N N . LEU A 1 264 ? 39.63900 42.59600 40.90300 1.000 22.85937 262 LEU A N 1
ATOM 2117 C CA . LEU A 1 264 ? 39.08300 41.58800 41.81000 1.000 23.10568 262 LEU A CA 1
ATOM 2118 C C . LEU A 1 264 ? 39.79400 41.61400 43.15700 1.000 21.07788 262 LEU A C 1
ATOM 2119 O O . LEU A 1 264 ? 39.14800 41.55400 44.20300 1.000 25.43094 262 LEU A O 1
ATOM 2124 N N . TYR A 1 265 ? 41.11500 41.73600 43.14600 1.000 17.73564 263 TYR A N 1
ATOM 2125 C CA . TYR A 1 265 ? 41.89200 41.61800 44.38100 1.000 15.96715 263 TYR A CA 1
ATOM 2126 C C . TYR A 1 265 ? 41.97200 42.95100 45.09000 1.000 15.65761 263 TYR A C 1
ATOM 2127 O O . TYR A 1 265 ? 41.89000 43.00300 46.32900 1.000 17.22326 263 TYR A O 1
ATOM 2136 N N . THR A 1 266 ? 42.09700 44.03500 44.32800 1.000 18.87993 264 THR A N 1
ATOM 2137 C CA . THR A 1 266 ? 42.28300 45.32100 45.00900 1.000 18.78335 264 THR A CA 1
ATOM 2138 C C . THR A 1 266 ? 40.99900 45.80100 45.65900 1.000 20.06955 264 THR A C 1
ATOM 2139 O O . THR A 1 266 ? 41.06600 46.50300 46.67200 1.000 20.69879 264 THR A O 1
ATOM 2143 N N . ARG A 1 267 ? 39.83100 45.37100 45.14300 1.000 21.95024 265 ARG A N 1
ATOM 2144 C CA . ARG A 1 267 ? 38.56400 45.75100 45.74900 1.000 26.24244 265 ARG A CA 1
ATOM 2145 C C . ARG A 1 267 ? 38.40900 45.13300 47.14700 1.000 23.54509 265 ARG A C 1
ATOM 2146 O O . ARG A 1 267 ? 37.63300 45.61800 47.97200 1.000 25.53468 265 ARG A O 1
ATOM 2154 N N . LEU A 1 268 ? 39.13900 44.05900 47.40200 1.000 20.45920 266 LEU A N 1
ATOM 2155 C CA . LEU A 1 268 ? 39.13300 43.36700 48.68800 1.000 21.85127 266 LEU A CA 1
ATOM 2156 C C . LEU A 1 268 ? 40.39500 43.64700 49.50400 1.000 22.34300 266 LEU A C 1
ATOM 2157 O O . LEU A 1 268 ? 40.69800 42.87700 50.41400 1.000 21.65252 266 LEU A O 1
ATOM 2162 N N . GLY A 1 269 ? 41.15200 44.71100 49.17800 1.000 21.06016 267 GLY A N 1
ATOM 2163 C CA . GLY A 1 269 ? 42.17500 45.20900 50.07900 1.000 21.17402 267 GLY A CA 1
ATOM 2164 C C . GLY A 1 269 ? 43.58600 44.76800 49.74600 1.000 19.67377 267 GLY A C 1
ATOM 2165 O O . GLY A 1 269 ? 44.51300 45.11800 50.49300 1.000 22.14006 267 GLY A O 1
ATOM 2166 N N . PHE A 1 270 ? 43.78100 43.95200 48.71000 1.000 17.22408 268 PHE A N 1
ATOM 2167 C CA . PHE A 1 270 ? 45.15000 43.62300 48.31900 1.000 18.35455 268 PHE A CA 1
ATOM 2168 C C . PHE A 1 270 ? 45.81200 44.81100 47.63200 1.000 21.04683 268 PHE A C 1
ATOM 2169 O O . PHE A 1 270 ? 45.16000 45.58400 46.91200 1.000 22.51321 268 PHE A O 1
ATOM 2177 N N . LYS A 1 271 ? 47.11200 44.98300 47.87200 1.000 21.05778 269 LYS A N 1
ATOM 2178 C CA . LYS A 1 271 ? 47.83500 46.04500 47.18900 1.000 22.03602 269 LYS A CA 1
ATOM 2179 C C . LYS A 1 271 ? 49.08000 45.45500 46.57600 1.000 24.64908 269 LYS A C 1
ATOM 2180 O O . LYS A 1 271 ? 49.53300 44.37400 46.95900 1.000 22.07992 269 LYS A O 1
ATOM 2186 N N . THR A 1 272 ? 49.58900 46.14800 45.55900 1.000 23.00946 270 THR A N 1
ATOM 2187 C CA . THR A 1 272 ? 50.73300 45.69300 44.77900 1.000 25.78647 270 THR A CA 1
ATOM 2188 C C . THR A 1 272 ? 52.03000 45.88100 45.56300 1.000 30.17503 270 THR A C 1
ATOM 2189 O O . THR A 1 272 ? 52.57600 46.98300 45.64700 1.000 36.98847 270 THR A O 1
ATOM 2193 N N . ALA A 1 273 ? 52.53300 44.83300 46.18800 1.000 28.99227 271 ALA A N 1
ATOM 2194 C CA . ALA A 1 273 ? 53.79200 44.97500 46.90600 1.000 32.15627 271 ALA A CA 1
ATOM 2195 C C . ALA A 1 273 ? 54.99100 45.00700 45.96000 1.000 31.25360 271 ALA A C 1
ATOM 2196 O O . ALA A 1 273 ? 55.98000 45.68400 46.26000 1.000 30.99297 271 ALA A O 1
ATOM 2198 N N . ASN A 1 274 ? 54.92400 44.29700 44.83000 1.000 24.56051 272 ASN A N 1
ATOM 2199 C CA . ASN A 1 274 ? 55.92700 44.39800 43.77300 1.000 26.87327 272 ASN A CA 1
ATOM 2200 C C . ASN A 1 274 ? 55.27800 44.07000 42.43100 1.000 27.01949 272 ASN A C 1
ATOM 2201 O O . ASN A 1 274 ? 54.37000 43.23300 42.38400 1.000 29.52750 272 ASN A O 1
ATOM 2206 N N . VAL A 1 275 ? 55.69700 44.73200 41.33700 1.000 23.01636 273 VAL A N 1
ATOM 2207 C CA . VAL A 1 275 ? 55.33300 44.28700 39.98300 1.000 25.29180 273 VAL A CA 1
ATOM 2208 C C . VAL A 1 275 ? 56.62000 44.01100 39.21400 1.000 27.11516 273 VAL A C 1
ATOM 2209 O O . VAL A 1 275 ? 57.51000 44.87000 39.20400 1.000 26.80321 273 VAL A O 1
ATOM 2213 N N . SER A 1 276 ? 56.69500 42.84900 38.53500 1.000 24.77438 274 SER A N 1
ATOM 2214 C CA . SER A 1 276 ? 57.80400 42.52800 37.64400 1.000 25.24246 274 SER A CA 1
ATOM 2215 C C . SER A 1 276 ? 57.23800 42.28600 36.24700 1.000 22.73432 274 SER A C 1
ATOM 2216 O O . SER A 1 276 ? 56.21600 41.60100 36.10600 1.000 24.16116 274 SER A O 1
ATOM 2219 N N . ASP A 1 277 ? 57.88100 42.84600 35.22700 1.000 20.54145 275 ASP A N 1
ATOM 2220 C CA . ASP A 1 277 ? 57.65000 42.39300 33.87000 1.000 20.70049 275 ASP A CA 1
ATOM 2221 C C . ASP A 1 277 ? 58.68100 41.32900 33.51100 1.000 22.57067 275 ASP A C 1
ATOM 2222 O O . ASP A 1 277 ? 59.81400 41.35500 33.99200 1.000 24.35910 275 ASP A O 1
ATOM 2227 N N . TYR A 1 278 ? 58.32000 40.45800 32.58000 1.000 21.21492 276 TYR A N 1
ATOM 2228 C CA . TYR A 1 278 ? 59.22400 39.41600 32.08100 1.000 24.09245 276 TYR A CA 1
ATOM 2229 C C . TYR A 1 278 ? 59.52800 39.62200 30.61200 1.000 25.39772 276 TYR A C 1
ATOM 2230 O O . TYR A 1 278 ? 58.60400 39.73600 29.79700 1.000 25.90975 276 TYR A O 1
ATOM 2239 N N . TRP A 1 279 ? 60.81600 39.62100 30.27300 1.000 24.29982 277 TRP A N 1
ATOM 2240 C CA . TRP A 1 279 ? 61.29300 39.82700 28.92000 1.000 27.70559 277 TRP A CA 1
ATOM 2241 C C . TRP A 1 279 ? 62.23700 38.69200 28.53700 1.000 33.41178 277 TRP A C 1
ATOM 2242 O O . TRP A 1 279 ? 63.08500 38.29700 29.34000 1.000 34.28134 277 TRP A O 1
ATOM 2253 N N . VAL A 1 280 ? 62.14800 38.23500 27.27900 1.000 30.32012 278 VAL A N 1
ATOM 2254 C CA . VAL A 1 280 ? 62.87800 37.06400 26.80800 1.000 32.36546 278 VAL A CA 1
ATOM 2255 C C . VAL A 1 280 ? 63.85700 37.46500 25.72600 1.000 32.49289 278 VAL A C 1
ATOM 2256 O O . VAL A 1 280 ? 63.58200 38.34700 24.90000 1.000 35.84239 278 VAL A O 1
ATOM 2260 N N . ILE A 1 281 ? 65.00700 36.80300 25.71400 1.000 32.52609 279 ILE A N 1
ATOM 2261 C CA . ILE A 1 281 ? 65.97800 37.02300 24.65600 1.000 36.74145 279 ILE A CA 1
ATOM 2262 C C . ILE A 1 281 ? 66.68100 35.69700 24.33900 1.000 40.77913 279 ILE A C 1
ATOM 2263 O O . ILE A 1 281 ? 66.88700 34.86800 25.25600 1.000 39.51670 279 ILE A O 1
ATOM 2268 N N . PRO A 1 282 ? 66.96800 35.40700 23.05800 1.000 42.16379 280 PRO A N 1
ATOM 2269 C CA . PRO A 1 282 ? 67.85100 34.27800 22.74200 1.000 41.79274 280 PRO A CA 1
ATOM 2270 C C . PRO A 1 282 ? 69.24200 34.55700 23.27400 1.000 43.13842 280 PRO A C 1
ATOM 2271 O O . PRO A 1 282 ? 69.78900 35.64200 23.08500 1.000 45.82702 280 PRO A O 1
ATOM 2275 N N . LEU A 1 283 ? 69.82200 33.55300 23.92000 1.000 46.23566 281 LEU A N 1
ATOM 2276 C CA . LEU A 1 283 ? 71.14500 33.73000 24.51100 1.000 49.41814 281 LEU A CA 1
ATOM 2277 C C . LEU A 1 283 ? 72.21500 34.18700 23.52600 1.000 51.73172 281 LEU A C 1
ATOM 2278 O O . LEU A 1 283 ? 72.99500 35.08900 23.88500 1.000 51.20803 281 LEU A O 1
ATOM 2283 N N . PRO A 1 284 ? 72.33900 33.62700 22.31200 1.000 55.75213 282 PRO A N 1
ATOM 2284 C CA . PRO A 1 284 ? 73.40500 34.11000 21.41100 1.000 57.75800 282 PRO A CA 1
ATOM 2285 C C . PRO A 1 284 ? 73.29700 35.59700 21.13500 1.000 56.48655 282 PRO A C 1
ATOM 2286 O O . PRO A 1 284 ? 74.31900 36.28100 20.98300 1.000 58.71720 282 PRO A O 1
ATOM 2290 N N . GLN A 1 285 ? 72.07300 36.12100 21.11200 1.000 53.60750 283 GLN A N 1
ATOM 2291 C CA . GLN A 1 285 ? 71.87500 37.53700 20.84600 1.000 55.04001 283 GLN A CA 1
ATOM 2292 C C . GLN A 1 285 ? 72.37000 38.39000 22.00700 1.000 52.11963 283 GLN A C 1
ATOM 2293 O O . GLN A 1 285 ? 72.98300 39.44400 21.79700 1.000 52.84974 283 GLN A O 1
ATOM 2299 N N . LEU A 1 286 ? 72.08500 37.96600 23.24100 1.000 48.51789 284 LEU A N 1
ATOM 2300 C CA . LEU A 1 286 ? 72.57700 38.70800 24.39700 1.000 45.90295 284 LEU A CA 1
ATOM 2301 C C . LEU A 1 286 ? 74.09700 38.75300 24.41200 1.000 48.19039 284 LEU A C 1
ATOM 2302 O O . LEU A 1 286 ? 74.69700 39.79500 24.71800 1.000 50.46233 284 LEU A O 1
ATOM 2307 N N . LEU A 1 287 ? 74.73400 37.63300 24.07300 1.000 49.50659 285 LEU A N 1
ATOM 2308 C CA . LEU A 1 287 ? 76.19700 37.57400 24.00800 1.000 56.17543 285 LEU A CA 1
ATOM 2309 C C . LEU A 1 287 ? 76.78700 38.70000 23.15900 1.000 61.73661 285 LEU A C 1
ATOM 2310 O O . LEU A 1 287 ? 77.75400 39.36400 23.56700 1.000 62.82426 285 LEU A O 1
ATOM 2315 N N . THR A 1 288 ? 76.22500 38.92500 21.96500 1.000 64.20268 286 THR A N 1
ATOM 2316 C CA . THR A 1 288 ? 76.79400 39.93500 21.08100 1.000 68.23818 286 THR A CA 1
ATOM 2317 C C . THR A 1 288 ? 76.42200 41.34700 21.51900 1.000 67.16551 286 THR A C 1
ATOM 2318 O O . THR A 1 288 ? 77.23100 42.27100 21.38200 1.000 69.20573 286 THR A O 1
ATOM 2322 N N . ASN A 1 289 ? 75.21100 41.55300 22.04800 1.000 64.23582 287 ASN A N 1
ATOM 2323 C CA . ASN A 1 289 ? 74.83900 42.92200 22.38400 1.000 64.41438 287 ASN A CA 1
ATOM 2324 C C . ASN A 1 289 ? 75.63100 43.43300 23.58300 1.000 63.65591 287 ASN A C 1
ATOM 2325 O O . ASN A 1 289 ? 75.84300 44.64700 23.71500 1.000 61.97302 287 ASN A O 1
ATOM 2330 N N . TRP A 1 290 ? 76.06100 42.51800 24.44600 1.000 62.92081 288 TRP A N 1
ATOM 2331 C CA . TRP A 1 290 ? 76.82900 42.88200 25.63000 1.000 61.66126 288 TRP A CA 1
ATOM 2332 C C . TRP A 1 290 ? 78.28400 42.44900 25.49000 1.000 67.59361 288 TRP A C 1
ATOM 2333 O O . TRP A 1 290 ? 79.02300 42.40200 26.47500 1.000 69.15142 288 TRP A O 1
ATOM 2344 N N . ALA A 1 291 ? 78.68900 42.13400 24.26400 1.000 70.93017 289 ALA A N 1
ATOM 2345 C CA . ALA A 1 291 ? 80.05700 41.70400 23.99600 1.000 74.55730 289 ALA A CA 1
ATOM 2346 C C . ALA A 1 291 ? 80.20800 40.19800 24.18100 1.000 75.76575 289 ALA A C 1
ATOM 2347 O O . ALA A 1 291 ? 80.68700 39.73600 25.21600 1.000 76.22573 289 ALA A O 1
#

InterPro domains:
  IPR000182 GNAT domain [PF00583] (15-105)
  IPR000182 GNAT domain [PF00583] (160-268)
  IPR000182 GNAT domain [PS51186] (1-156)
  IPR000182 GNAT domain [PS51186] (147-286)
  IPR016181 Acyl-CoA N-acyltransferase [SSF55729] (8-275)
  IPR050832 Bacterial Acetyltransferase [PTHR43877] (146-286)

Nearest PDB structures (foldseek):
  6wqb-assembly1_A  TM=1.003E+00  e=1.133E-66  Legionella hackeliae
  6wqc-assembly1_A  TM=9.949E-01  e=1.759E-61  Legionella hackeliae
  7wx5-assembly1_A  TM=9.231E-01  e=1.443E-43  Legionella pneumophila
  7wx7-assembly1_A  TM=9.180E-01  e=1.615E-42  Legionella pneumophila
  7wx6-assembly1_A  TM=9.166E-01  e=8.318E-39  Legionella pneumophila

Solvent-accessible surface area: 15402 Å² total; per-residue (Å²): 189,54,96,70,49,49,28,53,54,4,73,121,122,26,33,124,31,5,66,90,9,16,66,59,1,96,133,102,18,73,1,5,8,7,41,46,70,122,36,0,86,91,153,16,134,47,102,4,0,0,0,14,27,47,89,147,111,19,8,0,0,0,0,0,1,50,84,102,161,80,14,0,3,0,0,32,8,17,4,29,121,43,89,239,107,25,3,24,110,75,0,7,120,45,5,22,92,31,0,87,81,86,134,14,72,40,0,8,21,6,9,9,49,132,86,32,32,112,98,9,104,129,54,36,15,68,90,104,26,8,12,17,35,2,40,12,61,38,149,90,58,30,168,60,121,90,86,122,16,144,26,112,133,2,68,111,127,13,28,102,26,0,15,45,0,0,112,45,31,36,99,123,70,112,129,20,122,71,96,0,41,141,12,34,101,63,109,45,59,20,3,12,1,0,19,97,114,184,96,47,2,0,0,1,2,0,47,49,68,87,127,42,0,46,4,45,28,32,7,10,44,66,154,68,101,87,99,50,22,15,6,23,0,0,4,69,0,0,34,56,0,36,113,56,64,38,79,66,2,36,6,87,15,125,24,88,100,117,102,45,11,125,51,31,58,147,10,42,5,130,57,39,16,29,0,15,5,15,35,0,62,10,86,73,3,78,102,56,49,106

B-factor: mean 35.45, std 13.8, range [15.46, 110.15]

Sequence (290 aa):
QGMIICNNQIDDDQLKAIQDLASLCREHDGGTPTFYNHLLIQKRPTENNVLYFQDNQLLGFLSVVYFFYEDACEVSLIVSPLHRRQGIAKQLLQTIMPLLTAKEMTTLIFSTPTEINDDWLINQGFSYRNSEYHMQRNGYDPIFMPTPKLHIRKATEDDIPALCAIDEACFPEHQNMISRFSMLLNDASSYTLFLASYNHIIVGKAHIHWQSKEAIFSDIAIFPQYQGQGWGGELLSYCINQALTSGKNKLMLDVETSNQNALHLYTRLGFKTANVSDYWVIPLPQLLTNWA

Organism: Legionella hackeliae (NCBI:txid449)

Radius of gyration: 21.33 Å; Cα contacts (8 Å, |Δi|>4): 510; chains: 1; bounding box: 67×41×42 Å

CATH classification: 3.40.630.30 (+1 more: 3.40.630.30)